Protein AF-A0A5N5VXP6-F1 (afdb_monomer_lite)

Sequence (177 aa):
MSIEWSTPDENGARTAWATREDGVRTQWTQDEHGWTSPTSADTSAPSPYEQQLTAAGYGDGQRQHYIEQSGQDPEYAACVWDEQIMLAAEAAGEIPARPVEPLTPAEQAENAARSQAMREYWQQYPEDQGGWDPLSNDNDDATKAQFDTFVSERTQQLLSTPEPSPAEYDDDFDMDL

pLDDT: mean 75.19, std 15.06, range [40.5, 95.12]

Foldseek 3Di:
DDKDKDDQDPQRKIWIWDADPVRDIWIWIQDPVGIDTPVVVPPPDDDPQLVQCVVLCNHPVNLVVQLVPVPDPSVVSNCCSVPPVVVVCCVVVSGPDDDDDPDDPVRVLLVVQLVVLLVVVCVVCVVCVPPPDLPDPPDDPVVNVVSVVSSVVRSVVSVPDPDPDPPPPPPPPPPDD

Radius of gyration: 27.29 Å; chains: 1; bounding box: 44×60×90 Å

Secondary structure (DSSP, 8-state):
-EEEEPPP-TTS-EEEEEE-TTS-EEEEEEETTEEE-GGGS--PPPPHHHHHHHHTT-SHHHHHHHHHHS-S-HHHHHHHIIIIIHHHHHHTTSSPPP--PPPPHHHHHHHHHHHHHHHHHHHH-GGGGGT--TT-TTS-HHHHHHHHHHHHHHHHHHHHS----------------

Organism: Streptomyces mobaraensis (NCBI:txid35621)

Structure (mmCIF, N/CA/C/O backbone):
data_AF-A0A5N5VXP6-F1
#
_entry.id   AF-A0A5N5VXP6-F1
#
loop_
_atom_site.group_PDB
_atom_site.id
_atom_site.type_symbol
_atom_site.label_atom_id
_atom_site.label_alt_id
_atom_site.label_comp_id
_atom_site.label_asym_id
_atom_site.label_entity_id
_atom_site.label_seq_id
_atom_site.pdbx_PDB_ins_code
_atom_site.Cartn_x
_atom_site.Cartn_y
_atom_site.Cartn_z
_atom_site.occupancy
_atom_site.B_iso_or_equiv
_atom_site.auth_seq_id
_atom_site.auth_comp_id
_atom_site.auth_asym_id
_atom_site.auth_atom_id
_atom_site.pdbx_PDB_model_num
ATOM 1 N N . MET A 1 1 ? -17.829 25.796 -2.371 1.00 60.41 1 MET A N 1
ATOM 2 C CA . MET A 1 1 ? -16.974 26.068 -1.187 1.00 60.41 1 MET A CA 1
ATOM 3 C C . MET A 1 1 ? -17.440 27.343 -0.488 1.00 60.41 1 MET A C 1
ATOM 5 O O . MET A 1 1 ? -17.605 28.354 -1.163 1.00 60.41 1 MET A O 1
ATOM 9 N N . SER A 1 2 ? -17.681 27.302 0.824 1.00 73.50 2 SER A N 1
ATOM 10 C CA . SER A 1 2 ? -18.029 28.483 1.635 1.00 73.50 2 SER A CA 1
ATOM 11 C C . SER A 1 2 ? -16.935 28.775 2.662 1.00 73.50 2 SER A C 1
ATOM 13 O O . SER A 1 2 ? -16.287 27.851 3.155 1.00 73.50 2 SER A O 1
ATOM 15 N N . ILE A 1 3 ? -16.713 30.058 2.962 1.00 76.38 3 ILE A N 1
ATOM 16 C CA . ILE A 1 3 ? -15.741 30.499 3.969 1.00 76.38 3 ILE A CA 1
ATOM 17 C C . ILE A 1 3 ? -16.445 31.428 4.956 1.00 76.38 3 ILE A C 1
ATOM 19 O O . ILE A 1 3 ? -17.017 32.441 4.552 1.00 76.38 3 ILE A O 1
ATOM 23 N N . GLU A 1 4 ? -16.388 31.089 6.240 1.00 81.50 4 GLU A N 1
ATOM 24 C CA . GLU A 1 4 ? -16.919 31.892 7.342 1.00 81.50 4 GLU A CA 1
ATOM 25 C C . GLU A 1 4 ? -15.769 32.436 8.188 1.00 81.50 4 GLU A C 1
ATOM 27 O O . GLU A 1 4 ? -14.835 31.710 8.522 1.00 81.50 4 GLU A O 1
ATOM 32 N N . TRP A 1 5 ? -15.841 33.711 8.560 1.00 80.50 5 TRP A N 1
ATOM 33 C CA . TRP A 1 5 ? -14.794 34.388 9.325 1.00 80.50 5 TRP A CA 1
ATOM 34 C C . TRP A 1 5 ? -15.298 34.722 10.725 1.00 80.50 5 TRP A C 1
ATOM 36 O O . TRP A 1 5 ? -16.399 35.257 10.871 1.00 80.50 5 TRP A O 1
ATOM 46 N N . SER A 1 6 ? -14.494 34.448 11.753 1.00 81.31 6 SER A N 1
ATOM 47 C CA . SER A 1 6 ? -14.745 34.973 13.093 1.00 81.31 6 SER A CA 1
ATOM 48 C C . SER A 1 6 ? -14.314 36.434 13.181 1.00 81.31 6 SER A C 1
ATOM 50 O O . SER A 1 6 ? -13.422 36.897 12.463 1.00 81.31 6 SER A O 1
ATOM 52 N N . THR A 1 7 ? -14.913 37.161 14.118 1.00 81.25 7 THR A N 1
ATOM 53 C CA . THR A 1 7 ? -14.354 38.427 14.587 1.00 81.25 7 THR A CA 1
ATOM 54 C C . THR A 1 7 ? -12.968 38.168 15.196 1.00 81.25 7 THR A C 1
ATOM 56 O O . THR A 1 7 ? -12.799 37.133 15.852 1.00 81.25 7 THR A O 1
ATOM 59 N N . PRO A 1 8 ? -11.979 39.053 14.979 1.00 76.06 8 PRO A N 1
ATOM 60 C CA . PRO A 1 8 ? -10.700 38.971 15.674 1.00 76.06 8 PRO A CA 1
ATOM 61 C C . PRO A 1 8 ? -10.891 39.109 17.187 1.00 76.06 8 PRO A C 1
ATOM 63 O O . PRO A 1 8 ? -11.749 39.881 17.626 1.00 76.06 8 PRO A O 1
ATOM 66 N N . ASP A 1 9 ? -10.110 38.368 17.966 1.00 78.19 9 ASP A N 1
ATOM 67 C CA . ASP A 1 9 ? -10.066 38.508 19.418 1.00 78.19 9 ASP A CA 1
ATOM 68 C C . ASP A 1 9 ? -9.223 39.722 19.855 1.00 78.19 9 ASP A C 1
ATOM 70 O O . ASP A 1 9 ? -8.713 40.496 19.041 1.00 78.19 9 ASP A O 1
ATOM 74 N N . GLU A 1 10 ? -9.098 39.909 21.168 1.00 74.00 10 GLU A N 1
ATOM 75 C CA . GLU A 1 10 ? -8.336 41.004 21.781 1.00 74.00 10 GLU A CA 1
ATOM 76 C C . GLU A 1 10 ? -6.829 40.983 21.469 1.00 74.00 10 GLU A C 1
ATOM 78 O O . GLU A 1 10 ? -6.172 42.018 21.583 1.00 74.00 10 GLU A O 1
ATOM 83 N N . ASN A 1 11 ? -6.302 39.848 21.003 1.00 68.12 11 ASN A N 1
ATOM 84 C CA . ASN A 1 11 ? -4.917 39.678 20.567 1.00 68.12 11 ASN A CA 1
ATOM 85 C C . ASN A 1 11 ? -4.775 39.767 19.035 1.00 68.12 11 ASN A C 1
ATOM 87 O O . ASN A 1 11 ? -3.687 39.580 18.496 1.00 68.12 11 ASN A O 1
ATOM 91 N N . GLY A 1 12 ? -5.864 40.057 18.314 1.00 69.06 12 GLY A N 1
ATOM 92 C CA . GLY A 1 12 ? -5.887 40.110 16.853 1.00 69.06 12 GLY A CA 1
ATOM 93 C C . GLY A 1 12 ? -5.906 38.737 16.176 1.00 69.06 12 GLY A C 1
ATOM 94 O O . GLY A 1 12 ? -5.840 38.679 14.944 1.00 69.06 12 GLY A O 1
ATOM 95 N N . ALA A 1 13 ? -6.036 37.647 16.938 1.00 74.31 13 ALA A N 1
ATOM 96 C CA . ALA A 1 13 ? -6.176 36.310 16.385 1.00 74.31 13 ALA A CA 1
ATOM 97 C C . ALA A 1 13 ? -7.582 36.139 15.805 1.00 74.31 13 ALA A C 1
ATOM 99 O O . ALA A 1 13 ? -8.577 36.598 16.367 1.00 74.31 13 ALA A O 1
ATOM 100 N N . ARG A 1 14 ? -7.690 35.480 14.652 1.00 79.31 14 ARG A N 1
ATOM 101 C CA . ARG A 1 14 ? -8.984 35.221 14.002 1.00 79.31 14 ARG A CA 1
ATOM 102 C C . ARG A 1 14 ? -9.069 33.793 13.510 1.00 79.31 14 ARG A C 1
ATOM 104 O O . ARG A 1 14 ? -8.075 33.205 13.103 1.00 79.31 14 ARG A O 1
ATOM 111 N N . THR A 1 15 ? -10.279 33.260 13.516 1.00 79.62 15 THR A N 1
ATOM 112 C CA . THR A 1 15 ? -10.590 31.934 12.997 1.00 79.62 15 THR A CA 1
ATOM 113 C C . THR A 1 15 ? -11.287 32.060 11.644 1.00 79.62 15 THR A C 1
ATOM 115 O O . THR A 1 15 ? -12.160 32.910 11.468 1.00 79.62 15 THR A O 1
ATOM 118 N N . ALA A 1 16 ? -10.943 31.200 10.693 1.00 81.94 16 ALA A N 1
ATOM 119 C CA . ALA A 1 16 ? -11.681 30.996 9.457 1.00 81.94 16 ALA A CA 1
ATOM 120 C C . ALA A 1 16 ? -12.168 29.546 9.379 1.00 81.94 16 ALA A C 1
ATOM 122 O O . ALA A 1 16 ? -11.436 28.616 9.708 1.00 81.94 16 ALA A O 1
ATOM 123 N N . TRP A 1 17 ? -13.397 29.350 8.921 1.00 79.75 17 TRP A N 1
ATOM 124 C CA . TRP A 1 17 ? -13.971 28.037 8.657 1.00 79.75 17 TRP A CA 1
ATOM 125 C C . TRP A 1 17 ? -14.181 27.883 7.160 1.00 79.75 17 TRP A C 1
ATOM 127 O O . TRP A 1 17 ? -14.905 28.676 6.564 1.00 79.75 17 TRP A O 1
ATOM 137 N N . ALA A 1 18 ? -13.576 26.867 6.551 1.00 77.81 18 ALA A N 1
ATOM 138 C CA . ALA A 1 18 ? -13.798 26.526 5.150 1.00 77.81 18 ALA A CA 1
ATOM 139 C C . ALA A 1 18 ? -14.632 25.247 5.066 1.00 77.81 18 ALA A C 1
ATOM 141 O O . ALA A 1 18 ? -14.240 24.234 5.638 1.00 77.81 18 ALA A O 1
ATOM 142 N N . THR A 1 19 ? -15.763 25.284 4.358 1.00 74.81 19 THR A N 1
ATOM 143 C CA . THR A 1 19 ? -16.573 24.084 4.092 1.00 74.81 19 THR A CA 1
ATOM 144 C C . THR A 1 19 ? -16.422 23.672 2.631 1.00 74.81 19 THR A C 1
ATOM 146 O O . THR A 1 19 ? -16.733 24.445 1.710 1.00 74.81 19 THR A O 1
ATOM 149 N N . ARG A 1 20 ? -15.899 22.463 2.425 1.00 73.69 20 ARG A N 1
ATOM 150 C CA . ARG A 1 20 ? -15.738 21.813 1.120 1.00 73.69 20 ARG A CA 1
ATOM 151 C C . ARG A 1 20 ? -17.077 21.238 0.634 1.00 73.69 20 ARG A C 1
ATOM 153 O O . ARG A 1 20 ? -18.047 21.158 1.381 1.00 73.69 20 ARG A O 1
ATOM 160 N N . GLU A 1 21 ? -17.155 20.898 -0.652 1.00 62.03 21 GLU A N 1
ATOM 161 C CA . GLU A 1 21 ? -18.386 20.383 -1.287 1.00 62.03 21 GLU A CA 1
ATOM 162 C C . GLU A 1 21 ? -18.777 18.978 -0.807 1.00 62.03 21 GLU A C 1
ATOM 164 O O . GLU A 1 21 ? -19.947 18.616 -0.860 1.00 62.03 21 GLU A O 1
ATOM 169 N N . ASP A 1 22 ? -17.811 18.235 -0.267 1.00 60.84 22 ASP A N 1
ATOM 170 C CA . ASP A 1 22 ? -17.980 16.957 0.433 1.00 60.84 22 ASP A CA 1
ATOM 171 C C . ASP A 1 22 ? -18.503 17.120 1.880 1.00 60.84 22 ASP A C 1
ATOM 173 O O . ASP A 1 22 ? -18.707 16.131 2.581 1.00 60.84 22 ASP A O 1
ATOM 177 N N . GLY A 1 23 ? -18.744 18.358 2.335 1.00 61.91 23 GLY A N 1
ATOM 178 C CA . GLY A 1 23 ? -19.234 18.676 3.678 1.00 61.91 23 GLY A CA 1
ATOM 179 C C . GLY A 1 23 ? -18.144 18.785 4.748 1.00 61.91 23 GLY A C 1
ATOM 180 O O . GLY A 1 23 ? -18.461 19.093 5.899 1.00 61.91 23 GLY A O 1
ATOM 181 N N . VAL A 1 24 ? -16.869 18.588 4.395 1.00 66.56 24 VAL A N 1
ATOM 182 C CA . VAL A 1 24 ? -15.755 18.708 5.344 1.00 66.56 24 VAL A CA 1
ATOM 183 C C . VAL A 1 24 ? -15.569 20.171 5.741 1.00 66.56 24 VAL A C 1
ATOM 185 O O . VAL A 1 24 ? -15.387 21.042 4.885 1.00 66.56 24 VAL A O 1
ATOM 188 N N . ARG A 1 25 ? -15.600 20.441 7.051 1.00 71.00 25 ARG A N 1
ATOM 189 C CA . ARG A 1 25 ? -15.426 21.778 7.631 1.00 71.00 25 ARG A CA 1
ATOM 190 C C . ARG A 1 25 ? -14.064 21.883 8.314 1.00 71.00 25 ARG A C 1
ATOM 192 O O . ARG A 1 25 ? -13.842 21.267 9.348 1.00 71.00 25 ARG A O 1
ATOM 199 N N . THR A 1 26 ? -13.169 22.691 7.757 1.00 72.12 26 THR A N 1
ATOM 200 C CA . THR A 1 26 ? -11.808 22.895 8.272 1.00 72.12 26 THR A CA 1
ATOM 201 C C . THR A 1 26 ? -11.713 24.216 9.023 1.00 72.12 26 THR A C 1
ATOM 203 O O . THR A 1 26 ? -12.076 25.261 8.476 1.00 72.12 26 THR A O 1
ATOM 206 N N . GLN A 1 27 ? -11.198 24.178 10.253 1.00 80.06 27 GLN A N 1
ATOM 207 C CA . GLN A 1 27 ? -10.870 25.370 11.031 1.00 80.06 27 GLN A CA 1
ATOM 208 C C . GLN A 1 27 ? -9.436 25.814 10.748 1.00 80.06 27 GLN A C 1
ATOM 210 O O . GLN A 1 27 ? -8.517 25.001 10.804 1.00 80.06 27 GLN A O 1
ATOM 215 N N . TRP A 1 28 ? -9.247 27.109 10.528 1.00 75.88 28 TRP A N 1
ATOM 216 C CA . TRP A 1 28 ? -7.956 27.779 10.428 1.00 75.88 28 TRP A CA 1
ATOM 217 C C . TRP A 1 28 ? -7.897 28.880 11.477 1.00 75.88 28 TRP A C 1
ATOM 219 O O . TRP A 1 28 ? -8.831 29.668 11.580 1.00 75.88 28 TRP A O 1
ATOM 229 N N . THR A 1 29 ? -6.809 28.973 12.223 1.00 76.50 29 THR A N 1
ATOM 230 C CA . THR A 1 29 ? -6.553 30.040 13.190 1.00 76.50 29 THR A CA 1
ATOM 231 C C . THR A 1 29 ? -5.386 30.875 12.687 1.00 76.50 29 THR A C 1
ATOM 233 O O . THR A 1 29 ? -4.406 30.331 12.196 1.00 76.50 29 THR A O 1
ATOM 236 N N . GLN A 1 30 ? -5.482 32.197 12.760 1.00 76.69 30 GLN A N 1
ATOM 237 C CA . GLN A 1 30 ? -4.354 33.082 12.495 1.00 76.69 30 GLN A CA 1
ATOM 238 C C . GLN A 1 30 ? -3.765 33.566 13.812 1.00 76.69 30 GLN A C 1
ATOM 240 O O . GLN A 1 30 ? -4.489 34.170 14.602 1.00 76.69 30 GLN A O 1
ATOM 245 N N . ASP A 1 31 ? -2.469 33.351 14.004 1.00 72.06 31 ASP A N 1
ATOM 246 C CA . ASP A 1 31 ? -1.676 33.936 15.082 1.00 72.06 31 ASP A CA 1
ATOM 247 C C . ASP A 1 31 ? -0.564 34.845 14.516 1.00 72.06 31 ASP A C 1
ATOM 249 O O . ASP A 1 31 ? -0.503 35.127 13.313 1.00 72.06 31 ASP A O 1
ATOM 253 N N . GLU A 1 32 ? 0.310 35.339 15.396 1.00 63.41 32 GLU A N 1
ATOM 254 C CA . GLU A 1 32 ? 1.431 36.233 15.069 1.00 63.41 32 GLU A CA 1
ATOM 255 C C . GLU A 1 32 ? 2.447 35.620 14.082 1.00 63.41 32 GLU A C 1
ATOM 257 O O . GLU A 1 32 ? 3.207 36.351 13.444 1.00 63.41 32 GLU A O 1
ATOM 262 N N . HIS A 1 33 ? 2.444 34.294 13.922 1.00 61.38 33 HIS A N 1
ATOM 263 C CA . HIS A 1 33 ? 3.339 33.529 13.053 1.00 61.38 33 HIS A CA 1
ATOM 264 C C . HIS A 1 33 ? 2.662 33.068 11.750 1.00 61.38 33 HIS A C 1
ATOM 266 O O . HIS A 1 33 ? 3.326 32.484 10.892 1.00 61.38 33 HIS A O 1
ATOM 272 N N . GLY A 1 34 ? 1.372 33.367 11.553 1.00 68.88 34 GLY A N 1
ATOM 273 C CA . GLY A 1 34 ? 0.639 33.080 10.319 1.00 68.88 34 GLY A CA 1
ATOM 274 C C . GLY A 1 34 ? -0.633 32.266 10.541 1.00 68.88 34 GLY A C 1
ATOM 275 O O . GLY A 1 34 ? -1.220 32.271 11.617 1.00 68.88 34 GLY A O 1
ATOM 276 N N . TRP A 1 35 ? -1.110 31.609 9.481 1.00 70.00 35 TRP A N 1
ATOM 277 C CA . TRP A 1 35 ? -2.285 30.738 9.545 1.00 70.00 35 TRP A CA 1
ATOM 278 C C . TRP A 1 35 ? -1.879 29.316 9.936 1.00 70.00 35 TRP A C 1
ATOM 280 O O . TRP A 1 35 ? -1.102 28.678 9.229 1.00 70.00 35 TRP A O 1
ATOM 290 N N . THR A 1 36 ? -2.453 28.801 11.019 1.00 62.47 36 THR A N 1
ATOM 291 C CA . THR A 1 36 ? -2.294 27.432 11.508 1.00 62.47 36 THR A CA 1
ATOM 292 C C . THR A 1 36 ? -3.660 26.741 11.543 1.00 62.47 36 THR A C 1
ATOM 294 O O . THR A 1 36 ? -4.638 27.267 12.066 1.00 62.47 36 THR A O 1
ATOM 297 N N . SER A 1 37 ? -3.779 25.562 10.933 1.00 55.38 37 SER A N 1
ATOM 298 C CA . SER A 1 37 ? -4.995 24.745 11.042 1.00 55.38 37 SER A CA 1
ATOM 299 C C . SER A 1 37 ? -4.859 23.813 12.250 1.00 55.38 37 SER A C 1
ATOM 301 O O . SER A 1 37 ? -3.993 22.940 12.220 1.00 55.38 37 SER A O 1
ATOM 303 N N . PRO A 1 38 ? -5.693 23.927 13.302 1.00 52.53 38 PRO A N 1
ATOM 304 C CA . PRO A 1 38 ? -5.764 22.899 14.344 1.00 52.53 38 PRO A CA 1
ATOM 305 C C . PRO A 1 38 ? -6.377 21.580 13.835 1.00 52.53 38 PRO A C 1
ATOM 307 O O . PRO A 1 38 ? -6.277 20.557 14.506 1.00 52.53 38 PRO A O 1
ATOM 310 N N . THR A 1 39 ? -6.972 21.573 12.634 1.00 49.34 39 THR A N 1
ATOM 311 C CA . THR A 1 39 ? -7.647 20.406 12.033 1.00 49.34 39 THR A CA 1
ATOM 312 C C . THR A 1 39 ? -6.684 19.479 11.274 1.00 49.34 39 THR A C 1
ATOM 314 O O . THR A 1 39 ? -7.105 18.726 10.404 1.00 49.34 39 THR A O 1
ATOM 317 N N . SER A 1 40 ? -5.385 19.511 11.587 1.00 43.03 40 SER A N 1
ATOM 318 C CA . SER A 1 40 ? -4.466 18.421 11.216 1.00 43.03 40 SER A CA 1
ATOM 319 C C . SER A 1 40 ? -4.657 17.176 12.095 1.00 43.03 40 SER A C 1
ATOM 321 O O . SER A 1 40 ? -3.989 16.170 11.880 1.00 43.03 40 SER A O 1
ATOM 323 N N . ALA A 1 41 ? -5.566 17.216 13.079 1.00 43.19 41 ALA A N 1
ATOM 324 C CA . ALA A 1 41 ? -6.185 16.000 13.587 1.00 43.19 41 ALA A CA 1
ATOM 325 C C . ALA A 1 41 ? -7.079 15.451 12.472 1.00 43.19 41 ALA A C 1
ATOM 327 O O . ALA A 1 41 ? -8.175 15.969 12.249 1.00 43.19 41 ALA A O 1
ATOM 328 N N . ASP A 1 42 ? -6.540 14.471 11.754 1.00 41.22 42 ASP A N 1
ATOM 329 C CA . ASP A 1 42 ? -7.152 13.700 10.678 1.00 41.22 42 ASP A CA 1
ATOM 330 C C . ASP A 1 42 ? -8.596 13.312 11.044 1.00 41.22 42 ASP A C 1
ATOM 332 O O . ASP A 1 42 ? -8.872 12.335 11.733 1.00 41.22 42 ASP A O 1
ATOM 336 N N . THR A 1 43 ? -9.532 14.188 10.690 1.00 40.91 43 THR A N 1
ATOM 337 C CA . THR A 1 43 ? -10.981 14.047 10.908 1.00 40.91 43 THR A CA 1
ATOM 338 C C . THR A 1 43 ? -11.666 13.865 9.562 1.00 40.91 43 THR A C 1
ATOM 340 O O . THR A 1 43 ? -12.812 14.262 9.345 1.00 40.91 43 THR A O 1
ATOM 343 N N . SER A 1 44 ? -10.935 13.260 8.630 1.00 56.00 44 SER A N 1
ATOM 344 C CA . SER A 1 44 ? -11.481 12.670 7.425 1.00 56.00 44 SER A CA 1
ATOM 345 C C . SER A 1 44 ? -12.467 11.587 7.866 1.00 56.00 44 SER A C 1
ATOM 347 O O . SER A 1 44 ? -12.126 10.711 8.660 1.00 56.00 44 SER A O 1
ATOM 349 N N . ALA A 1 45 ? -13.722 11.666 7.417 1.00 58.69 45 ALA A N 1
ATOM 350 C CA . ALA A 1 45 ? -14.637 10.548 7.609 1.00 58.69 45 ALA A CA 1
ATOM 351 C C . ALA A 1 45 ? -14.007 9.301 6.960 1.00 58.69 45 ALA A C 1
ATOM 353 O O . ALA A 1 45 ? -13.485 9.433 5.848 1.00 58.69 45 ALA A O 1
ATOM 354 N N . PRO A 1 46 ? -14.048 8.123 7.614 1.00 67.25 46 PRO A N 1
ATOM 355 C CA . PRO A 1 46 ? -13.440 6.921 7.062 1.00 67.25 46 PRO A CA 1
ATOM 356 C C . PRO A 1 46 ? -14.028 6.659 5.680 1.00 67.25 46 PRO A C 1
ATOM 358 O O . PRO A 1 46 ? -15.248 6.745 5.484 1.00 67.25 46 PRO A O 1
ATOM 361 N N . SER A 1 47 ? -13.163 6.361 4.719 1.00 80.94 47 SER A N 1
ATOM 362 C CA . SER A 1 47 ? -13.553 5.981 3.369 1.00 80.94 47 SER A CA 1
ATOM 363 C C . SER A 1 47 ? -14.539 4.803 3.407 1.00 80.94 47 SER A C 1
ATOM 365 O O . SER A 1 47 ? -14.541 4.011 4.355 1.00 80.94 47 SER A O 1
ATOM 367 N N . PRO A 1 48 ? -15.388 4.622 2.378 1.00 83.25 48 PRO A N 1
ATOM 368 C CA . PRO A 1 48 ? -16.292 3.473 2.314 1.00 83.25 48 PRO A CA 1
ATOM 369 C C . PRO A 1 48 ? -15.574 2.126 2.480 1.00 83.25 48 PRO A C 1
ATOM 371 O O . PRO A 1 48 ? -16.140 1.195 3.046 1.00 83.25 48 PRO A O 1
ATOM 374 N N . TYR A 1 49 ? -14.322 2.037 2.024 1.00 82.44 49 TYR A N 1
ATOM 375 C CA . TYR A 1 49 ? -13.474 0.864 2.205 1.00 82.44 49 TYR A CA 1
ATOM 376 C C . TYR A 1 49 ? -13.081 0.657 3.678 1.00 82.44 49 TYR A C 1
ATOM 378 O O . TYR A 1 49 ? -13.295 -0.423 4.219 1.00 82.44 49 TYR A O 1
ATOM 386 N N . GLU A 1 50 ? -12.610 1.694 4.374 1.00 84.56 50 GLU A N 1
ATOM 387 C CA . GLU A 1 50 ? -12.272 1.621 5.809 1.00 84.56 50 GLU A CA 1
ATOM 388 C C . GLU A 1 50 ? -13.494 1.314 6.685 1.00 84.56 50 GLU A C 1
ATOM 390 O O . GLU A 1 50 ? -13.393 0.593 7.681 1.00 84.56 50 GLU A O 1
ATOM 395 N N . GLN A 1 51 ? -14.676 1.801 6.294 1.00 86.94 51 GLN A N 1
ATOM 396 C CA . GLN A 1 51 ? -15.935 1.437 6.947 1.00 86.94 51 GLN A CA 1
ATOM 397 C C . GLN A 1 51 ? -16.238 -0.058 6.786 1.00 86.94 51 GLN A C 1
ATOM 399 O O . GLN A 1 51 ? -16.649 -0.703 7.752 1.00 86.94 51 GLN A O 1
ATOM 404 N N . GLN A 1 52 ? -16.014 -0.622 5.595 1.00 87.94 52 GLN A N 1
ATOM 405 C CA . GLN A 1 52 ? -16.199 -2.054 5.342 1.00 87.94 52 GLN A CA 1
ATOM 406 C C . GLN A 1 52 ? -15.185 -2.904 6.113 1.00 87.94 52 GLN A C 1
ATOM 408 O O . GLN A 1 52 ? -15.585 -3.888 6.733 1.00 87.94 52 GLN A O 1
ATOM 413 N N . LEU A 1 53 ? -13.911 -2.499 6.153 1.00 91.06 53 LEU A N 1
ATOM 414 C CA . LEU A 1 53 ? -12.894 -3.162 6.975 1.00 91.06 53 LEU A CA 1
ATOM 415 C C . LEU A 1 53 ? -13.285 -3.159 8.451 1.00 91.06 53 LEU A C 1
ATOM 417 O O . LEU A 1 53 ? -13.269 -4.197 9.106 1.00 91.06 53 LEU A O 1
ATOM 421 N N . THR A 1 54 ? -13.703 -2.005 8.970 1.00 90.56 54 THR A N 1
ATOM 422 C CA . THR A 1 54 ? -14.142 -1.873 10.364 1.00 90.56 54 THR A CA 1
ATOM 423 C C . THR A 1 54 ? -15.351 -2.763 10.654 1.00 90.56 54 THR A C 1
ATOM 425 O O . THR A 1 54 ? -15.367 -3.459 11.667 1.00 90.56 54 THR A O 1
ATOM 428 N N . ALA A 1 55 ? -16.338 -2.807 9.753 1.00 89.31 55 ALA A N 1
ATOM 429 C CA . ALA A 1 55 ? -17.513 -3.669 9.889 1.00 89.31 55 ALA A CA 1
ATOM 430 C C . ALA A 1 55 ? -17.168 -5.169 9.859 1.00 89.31 55 ALA A C 1
ATOM 432 O O . ALA A 1 55 ? -17.822 -5.955 10.544 1.00 89.31 55 ALA A O 1
ATOM 433 N N . ALA A 1 56 ? -16.135 -5.557 9.108 1.00 91.19 56 ALA A N 1
ATOM 434 C CA . ALA A 1 56 ? -15.615 -6.921 9.060 1.00 91.19 56 ALA A CA 1
ATOM 435 C C . ALA A 1 56 ? -14.699 -7.274 10.250 1.00 91.19 56 ALA A C 1
ATOM 437 O O . ALA A 1 56 ? -14.301 -8.426 10.389 1.00 91.19 56 ALA A O 1
ATOM 438 N N . GLY A 1 57 ? -14.370 -6.313 11.124 1.00 92.56 57 GLY A N 1
ATOM 439 C CA . GLY A 1 57 ? -13.452 -6.527 12.248 1.00 92.56 57 GLY A CA 1
ATOM 440 C C . GLY A 1 57 ? -11.970 -6.422 11.876 1.00 92.56 57 GLY A C 1
ATOM 441 O O . GLY A 1 57 ? -11.129 -6.951 12.590 1.00 92.56 57 GLY A O 1
ATOM 442 N N . TYR A 1 58 ? -11.642 -5.726 10.789 1.00 92.88 58 TYR A N 1
ATOM 443 C CA . TYR A 1 58 ? -10.275 -5.506 10.298 1.00 92.88 58 TYR A CA 1
ATOM 444 C C . TYR A 1 58 ? -9.879 -4.019 10.263 1.00 92.88 58 TYR A C 1
ATOM 446 O O . TYR A 1 58 ? -8.902 -3.647 9.620 1.00 92.88 58 TYR A O 1
ATOM 454 N N . GLY A 1 59 ? -10.643 -3.150 10.931 1.00 89.81 59 GLY A N 1
ATOM 455 C CA . GLY A 1 59 ? -10.331 -1.720 11.028 1.00 89.81 59 GLY A CA 1
ATOM 456 C C . GLY A 1 59 ? -9.184 -1.411 11.998 1.00 89.81 59 GLY A C 1
ATOM 457 O O . GLY A 1 59 ? -8.6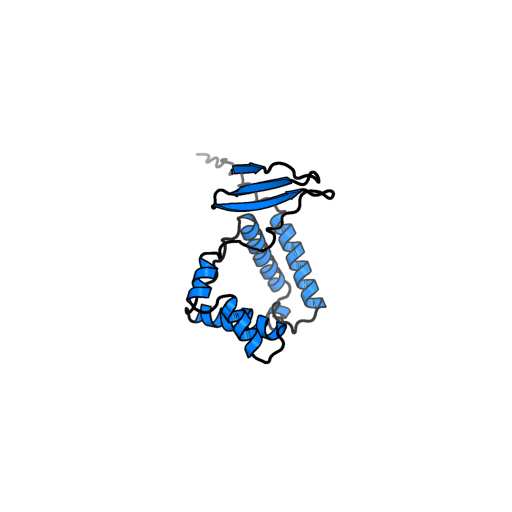97 -2.286 12.719 1.00 89.81 59 GLY A O 1
ATOM 458 N N . ASP A 1 60 ? -8.809 -0.134 12.083 1.00 87.81 60 ASP A N 1
ATOM 459 C CA . ASP A 1 60 ? -7.680 0.340 12.902 1.00 87.81 60 ASP A CA 1
ATOM 460 C C . ASP A 1 60 ? -7.769 -0.061 14.378 1.00 87.81 60 ASP A C 1
ATOM 462 O O . ASP A 1 60 ? -6.755 -0.353 15.011 1.00 87.81 60 ASP A O 1
ATOM 466 N N . G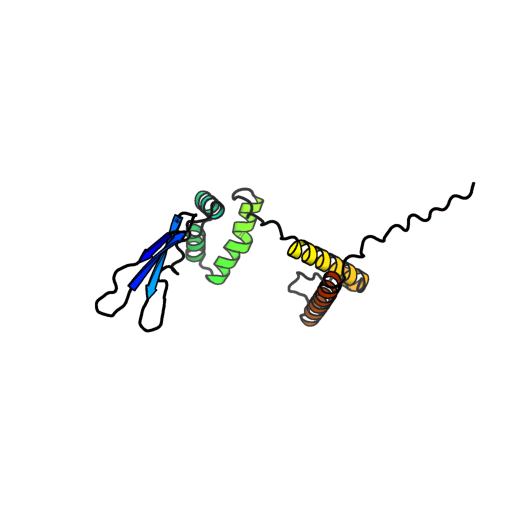LY A 1 61 ? -8.986 -0.127 14.928 1.00 90.12 61 GLY A N 1
ATOM 467 C CA . GLY A 1 61 ? -9.211 -0.581 16.301 1.00 90.12 61 GLY A CA 1
ATOM 468 C C . GLY A 1 61 ? -8.788 -2.036 16.521 1.00 90.12 61 GLY A C 1
ATOM 469 O O . GLY A 1 61 ? -8.186 -2.355 17.546 1.00 90.12 61 GLY A O 1
ATOM 470 N N . GLN A 1 62 ? -9.039 -2.914 15.548 1.00 92.81 62 GLN A N 1
ATOM 471 C CA . GLN A 1 62 ? -8.629 -4.314 15.631 1.00 92.81 62 GLN A CA 1
ATOM 472 C C . GLN A 1 62 ? -7.136 -4.489 15.379 1.00 92.81 62 GLN A C 1
ATOM 474 O O . GLN A 1 62 ? -6.504 -5.290 16.067 1.00 92.81 62 GLN A O 1
ATOM 479 N N . ARG A 1 63 ? -6.558 -3.680 14.487 1.00 94.06 63 ARG A N 1
ATOM 480 C CA . ARG A 1 63 ? -5.107 -3.611 14.285 1.00 94.06 63 ARG A CA 1
ATOM 481 C C . ARG A 1 63 ? -4.375 -3.220 15.570 1.00 94.06 63 ARG A C 1
ATOM 483 O O . ARG A 1 63 ? -3.452 -3.914 15.985 1.00 94.06 63 ARG A O 1
ATOM 490 N N . GLN A 1 64 ? -4.811 -2.144 16.227 1.00 94.31 64 GLN A N 1
ATOM 491 C CA . GLN A 1 64 ? -4.283 -1.702 17.526 1.00 94.31 64 GLN A CA 1
ATOM 492 C C . GLN A 1 64 ? -4.402 -2.808 18.578 1.00 94.31 64 GLN A C 1
ATOM 494 O O . GLN A 1 64 ? -3.417 -3.153 19.226 1.00 94.31 64 GLN A O 1
ATOM 499 N N . HIS A 1 65 ? -5.580 -3.428 18.686 1.00 94.06 65 HIS A N 1
ATOM 500 C CA . HIS A 1 65 ? -5.792 -4.516 19.633 1.00 94.06 65 HIS A CA 1
ATOM 501 C C . HIS A 1 65 ? -4.853 -5.703 19.381 1.00 94.06 65 HIS A C 1
ATOM 503 O O . HIS A 1 65 ? -4.287 -6.249 20.325 1.00 94.06 65 HIS A O 1
ATOM 509 N N . TYR A 1 66 ? -4.646 -6.090 18.120 1.00 93.62 66 TYR A N 1
ATOM 510 C CA . TYR A 1 66 ? -3.697 -7.141 17.765 1.00 93.62 66 TYR A CA 1
ATOM 511 C C . TYR A 1 66 ? -2.267 -6.778 18.172 1.00 93.62 66 TYR A C 1
ATOM 513 O O . TYR A 1 66 ? -1.601 -7.584 18.821 1.00 93.62 66 TYR A O 1
ATOM 521 N N . ILE A 1 67 ? -1.813 -5.563 17.850 1.00 94.12 67 ILE A N 1
ATOM 522 C CA . ILE A 1 67 ? -0.471 -5.080 18.204 1.00 94.12 67 ILE A CA 1
ATOM 523 C C . ILE A 1 67 ? -0.256 -5.167 19.720 1.00 94.12 67 ILE A C 1
ATOM 525 O O . ILE A 1 67 ? 0.723 -5.767 20.162 1.00 94.12 67 ILE A O 1
ATOM 529 N N . GLU A 1 68 ? -1.206 -4.665 20.512 1.00 95.12 68 GLU A N 1
ATOM 530 C CA . GLU A 1 68 ? -1.145 -4.680 21.979 1.00 95.12 68 GLU A CA 1
ATOM 531 C C . GLU A 1 68 ? -1.173 -6.096 22.581 1.00 95.12 68 GLU A C 1
ATOM 533 O O . GLU A 1 68 ? -0.505 -6.355 23.582 1.00 95.12 68 GLU A O 1
ATOM 538 N N . GLN A 1 69 ? -1.947 -7.017 21.998 1.00 94.50 69 GLN A N 1
ATOM 539 C CA . GLN A 1 69 ? -2.146 -8.370 22.539 1.00 94.50 69 GLN A CA 1
ATOM 540 C C . GLN A 1 69 ? -1.137 -9.403 22.022 1.00 94.50 69 GLN A C 1
ATOM 542 O O . GLN A 1 69 ? -0.983 -10.460 22.634 1.00 94.50 69 GLN A O 1
ATOM 547 N N . SER A 1 70 ? -0.450 -9.129 20.911 1.00 89.69 70 SER A N 1
ATOM 548 C CA . SER A 1 70 ? 0.457 -10.082 20.255 1.00 89.69 70 SER A CA 1
ATOM 549 C C . SER A 1 70 ? 1.641 -10.507 21.133 1.00 89.69 70 S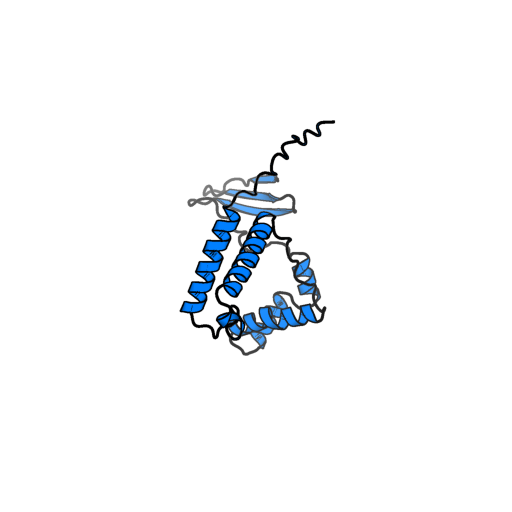ER A C 1
ATOM 551 O O . SER A 1 70 ? 2.201 -11.587 20.935 1.00 89.69 70 SER A O 1
ATOM 553 N N . GLY A 1 71 ? 2.049 -9.659 22.085 1.00 89.56 71 GLY A N 1
ATOM 554 C CA . GLY A 1 71 ? 3.275 -9.839 22.869 1.00 89.56 71 GLY A CA 1
ATOM 555 C C . GLY A 1 71 ? 4.559 -9.751 22.032 1.00 89.56 71 GLY A C 1
ATOM 556 O O . GLY A 1 71 ? 5.631 -10.098 22.529 1.00 89.56 71 GLY A O 1
ATOM 557 N N . GLN A 1 72 ? 4.447 -9.327 20.771 1.00 90.31 72 GLN A N 1
ATOM 558 C CA . GLN A 1 72 ? 5.556 -9.098 19.852 1.00 90.31 72 GLN A CA 1
ATOM 559 C C . GLN A 1 72 ? 6.023 -7.642 19.929 1.00 90.31 72 GLN A C 1
ATOM 561 O O . GLN A 1 72 ? 5.412 -6.801 20.590 1.00 90.31 72 GLN A O 1
ATOM 566 N N . ASP A 1 73 ? 7.126 -7.352 19.243 1.00 94.25 73 ASP A N 1
ATOM 567 C CA . ASP A 1 73 ? 7.508 -5.972 18.981 1.00 94.25 73 ASP A CA 1
ATOM 568 C C . ASP A 1 73 ? 6.388 -5.252 18.194 1.00 94.25 73 ASP A C 1
ATOM 570 O O . ASP A 1 73 ? 5.867 -5.839 17.239 1.00 94.25 73 ASP A O 1
ATOM 574 N N . PRO A 1 74 ? 5.988 -4.022 18.570 1.00 89.75 74 PRO A N 1
ATOM 575 C CA . PRO A 1 74 ? 4.871 -3.334 17.930 1.00 89.75 74 PRO A CA 1
ATOM 576 C C . PRO A 1 74 ? 5.050 -3.075 16.433 1.00 89.75 74 PRO A C 1
ATOM 578 O O . PRO A 1 74 ? 4.066 -3.139 15.697 1.00 89.75 74 PRO A O 1
ATOM 581 N N . GLU A 1 75 ? 6.275 -2.797 15.975 1.00 88.56 75 GLU A N 1
ATOM 582 C CA . GLU A 1 75 ? 6.550 -2.583 14.551 1.00 88.56 75 GLU A CA 1
ATOM 583 C C . GLU A 1 75 ? 6.431 -3.906 13.798 1.00 88.56 75 GLU A C 1
ATOM 585 O O . GLU A 1 75 ? 5.780 -3.978 12.758 1.00 88.56 75 GLU A O 1
ATOM 590 N N . TYR A 1 76 ? 6.961 -4.989 14.371 1.00 90.62 76 TYR A N 1
ATOM 591 C CA . TYR A 1 76 ? 6.801 -6.320 13.790 1.00 90.62 76 TYR A CA 1
ATOM 592 C C . TYR A 1 76 ? 5.331 -6.772 13.754 1.00 90.62 76 TYR A C 1
ATOM 594 O O . TYR A 1 76 ? 4.866 -7.283 12.737 1.00 90.62 76 TYR A O 1
ATOM 602 N N . ALA A 1 77 ? 4.573 -6.558 14.832 1.00 89.88 77 ALA A N 1
ATOM 603 C CA . ALA A 1 77 ? 3.156 -6.909 14.896 1.00 89.88 77 ALA A CA 1
ATOM 604 C C . ALA A 1 77 ? 2.321 -6.107 13.884 1.00 89.88 77 ALA A C 1
ATOM 606 O O . ALA A 1 77 ? 1.424 -6.661 13.249 1.00 89.88 77 ALA A O 1
ATOM 607 N N . ALA A 1 78 ? 2.645 -4.824 13.703 1.00 88.69 78 ALA A N 1
ATOM 608 C CA . ALA A 1 78 ? 2.075 -3.990 12.653 1.00 88.69 78 ALA A CA 1
ATOM 609 C C . ALA A 1 78 ? 2.338 -4.581 11.259 1.00 88.69 78 ALA A C 1
ATOM 611 O O . ALA A 1 78 ? 1.388 -4.775 10.502 1.00 88.69 78 ALA A O 1
ATOM 612 N N . CYS A 1 79 ? 3.586 -4.954 10.955 1.00 91.06 79 CYS A N 1
ATOM 613 C CA . CYS A 1 79 ? 3.936 -5.587 9.681 1.00 91.06 79 CYS A CA 1
ATOM 614 C C . CYS A 1 79 ? 3.180 -6.907 9.462 1.00 91.06 79 CYS A C 1
ATOM 616 O O . CYS A 1 79 ? 2.612 -7.123 8.397 1.00 91.06 79 CYS A O 1
ATOM 618 N N . VAL A 1 80 ? 3.105 -7.783 10.473 1.00 92.38 80 VAL A N 1
ATOM 619 C CA . VAL A 1 80 ? 2.357 -9.052 10.366 1.00 92.38 80 VAL A CA 1
ATOM 620 C C . VAL A 1 80 ? 0.873 -8.802 10.092 1.00 92.38 80 VAL A C 1
ATOM 622 O O . VAL A 1 80 ? 0.266 -9.507 9.282 1.00 92.38 80 VAL A O 1
ATOM 625 N N . TRP A 1 81 ? 0.279 -7.802 10.743 1.00 92.56 81 TRP A N 1
ATOM 626 C CA . TRP A 1 81 ? -1.108 -7.436 10.487 1.00 92.56 81 TRP A CA 1
ATOM 627 C C . TRP A 1 81 ? -1.314 -6.974 9.041 1.00 92.56 81 TRP A C 1
ATOM 629 O O . TRP A 1 81 ? -2.155 -7.530 8.331 1.00 92.56 81 TRP A O 1
ATOM 639 N N . ASP A 1 82 ? -0.525 -5.994 8.600 1.00 90.56 82 ASP A N 1
ATOM 640 C CA . ASP A 1 82 ? -0.707 -5.329 7.309 1.00 90.56 82 ASP A CA 1
ATOM 641 C C . ASP A 1 82 ? -0.343 -6.239 6.122 1.00 90.56 82 ASP A C 1
ATOM 643 O O . ASP A 1 82 ? -1.027 -6.221 5.098 1.00 90.56 82 ASP A O 1
ATOM 647 N N . GLU A 1 83 ? 0.696 -7.066 6.259 1.00 91.12 83 GLU A N 1
ATOM 648 C CA . GLU A 1 83 ? 1.250 -7.857 5.153 1.00 91.12 83 GLU A CA 1
ATOM 649 C C . GLU A 1 83 ? 0.808 -9.322 5.146 1.00 91.12 83 GLU A C 1
ATOM 651 O O . GLU A 1 83 ? 0.925 -9.981 4.119 1.00 91.12 83 GLU A O 1
ATOM 656 N N . GLN A 1 84 ? 0.308 -9.875 6.255 1.00 91.75 84 GLN A N 1
ATOM 657 C CA . GLN A 1 84 ? -0.076 -11.294 6.304 1.00 91.75 84 GLN A CA 1
ATOM 658 C C . GLN A 1 84 ? -1.547 -11.474 6.651 1.00 91.75 84 GLN A C 1
ATOM 660 O O . GLN A 1 84 ? -2.265 -12.158 5.924 1.00 91.75 84 GLN A O 1
ATOM 665 N N . ILE A 1 85 ? -2.016 -10.853 7.736 1.00 92.94 85 ILE A N 1
ATOM 666 C CA . ILE A 1 85 ? -3.398 -11.029 8.207 1.00 92.94 85 ILE A CA 1
ATOM 667 C C . ILE A 1 85 ? -4.381 -10.389 7.227 1.00 92.94 85 ILE A C 1
ATOM 669 O O . ILE A 1 85 ? -5.321 -11.052 6.788 1.00 92.94 85 ILE A O 1
ATOM 673 N N . MET A 1 86 ? -4.139 -9.134 6.842 1.00 91.44 86 MET A N 1
ATOM 674 C CA . MET A 1 86 ? -4.976 -8.421 5.875 1.00 91.44 86 MET A CA 1
ATOM 675 C C . MET A 1 86 ? -4.986 -9.125 4.513 1.00 91.44 86 MET A C 1
ATOM 677 O O . MET A 1 86 ? -6.058 -9.366 3.963 1.00 91.44 86 MET A O 1
ATOM 681 N N . LEU A 1 87 ? -3.819 -9.530 3.995 1.00 88.88 87 LEU A N 1
ATOM 682 C CA . LEU A 1 87 ? -3.740 -10.239 2.711 1.00 88.88 87 LEU A CA 1
ATOM 683 C C . LEU A 1 87 ? -4.441 -11.603 2.746 1.00 88.88 87 LEU A C 1
ATOM 685 O O . LEU A 1 87 ? -5.126 -11.964 1.791 1.00 88.88 87 LEU A O 1
ATOM 689 N N . ALA A 1 88 ? -4.311 -12.361 3.838 1.00 89.75 88 ALA A N 1
ATOM 690 C CA . ALA A 1 88 ? -4.999 -13.641 3.982 1.00 89.75 88 ALA A CA 1
ATOM 691 C C . ALA A 1 88 ? -6.524 -13.467 4.059 1.00 89.75 88 ALA A C 1
ATOM 693 O O . ALA A 1 88 ? -7.252 -14.223 3.416 1.00 89.75 88 ALA A O 1
ATOM 694 N N . ALA A 1 89 ? -7.003 -12.460 4.796 1.00 90.75 89 ALA A N 1
ATOM 695 C CA . ALA A 1 89 ? -8.426 -12.138 4.887 1.00 90.75 89 ALA A CA 1
ATOM 696 C C . ALA A 1 89 ? -8.997 -11.686 3.532 1.00 90.75 89 ALA A C 1
ATOM 698 O O . ALA A 1 89 ? -10.105 -12.083 3.166 1.00 90.75 89 ALA A O 1
ATOM 699 N N . GLU A 1 90 ? -8.236 -10.908 2.757 1.00 91.31 90 GLU A N 1
ATOM 700 C CA . GLU A 1 90 ? -8.615 -10.512 1.397 1.00 91.31 90 GLU A CA 1
ATOM 701 C C . GLU A 1 90 ? -8.696 -11.733 0.469 1.00 91.31 90 GLU A C 1
ATOM 703 O O . GLU A 1 90 ? -9.709 -11.945 -0.198 1.00 91.31 90 GLU A O 1
ATOM 708 N N . ALA A 1 91 ? -7.671 -12.591 0.474 1.00 90.00 91 ALA A N 1
ATOM 709 C CA . ALA A 1 91 ? -7.626 -13.797 -0.354 1.00 90.00 91 ALA A CA 1
ATOM 710 C C . ALA A 1 91 ? -8.731 -14.811 0.000 1.00 90.00 91 ALA A C 1
ATOM 712 O O . ALA A 1 91 ? -9.224 -15.526 -0.875 1.00 90.00 91 ALA A O 1
ATOM 713 N N . ALA A 1 92 ? -9.133 -14.868 1.273 1.00 91.44 92 ALA A N 1
ATOM 714 C CA . ALA A 1 92 ? -10.258 -15.672 1.745 1.00 91.44 92 ALA A CA 1
ATOM 715 C C . ALA A 1 92 ? -11.631 -15.047 1.423 1.00 91.44 92 ALA A C 1
ATOM 717 O O . ALA A 1 92 ? -12.655 -15.721 1.557 1.00 91.44 92 ALA A O 1
ATOM 718 N N . GLY A 1 93 ? -11.667 -13.785 0.980 1.00 89.69 93 GLY A N 1
ATOM 719 C CA . GLY A 1 93 ? -12.893 -13.032 0.716 1.00 89.69 93 GLY A CA 1
ATOM 720 C C . GLY A 1 93 ? -13.629 -12.575 1.980 1.00 89.69 93 GLY A C 1
ATOM 721 O O . GLY A 1 93 ? -14.820 -12.275 1.910 1.00 89.69 93 GLY A O 1
ATOM 722 N N . GLU A 1 94 ? -12.949 -12.546 3.131 1.00 91.25 94 GLU A N 1
ATOM 723 C CA . GLU A 1 94 ? -13.499 -12.070 4.409 1.00 91.25 94 GLU A CA 1
ATOM 724 C C . GLU A 1 94 ? -13.587 -10.539 4.459 1.00 91.25 94 GLU A C 1
ATOM 726 O O . GLU A 1 94 ? -14.500 -9.984 5.074 1.00 91.25 94 GLU A O 1
ATOM 731 N N . ILE A 1 95 ? -12.678 -9.858 3.758 1.00 92.00 95 ILE A N 1
ATOM 732 C CA . ILE A 1 95 ? -12.697 -8.409 3.540 1.00 92.00 95 ILE A CA 1
ATOM 733 C C . ILE A 1 95 ? -12.782 -8.088 2.042 1.00 92.00 95 ILE A C 1
ATOM 735 O O . ILE A 1 95 ? -12.370 -8.906 1.214 1.00 92.00 95 ILE A O 1
ATOM 739 N N . PRO A 1 96 ? -13.329 -6.916 1.662 1.00 84.44 96 PRO A N 1
ATOM 740 C CA . PRO A 1 96 ? -13.276 -6.460 0.277 1.00 84.44 96 PRO A CA 1
ATOM 741 C C . PRO A 1 96 ? -11.826 -6.337 -0.195 1.00 84.44 96 PRO A C 1
ATOM 743 O O . PRO A 1 96 ? -10.959 -5.921 0.571 1.00 84.44 96 PRO A O 1
ATOM 746 N N . ALA A 1 97 ? -11.591 -6.624 -1.476 1.00 84.94 97 ALA A N 1
ATOM 747 C CA . ALA A 1 97 ? -10.314 -6.314 -2.100 1.00 84.94 97 ALA A CA 1
ATOM 748 C C . ALA A 1 97 ? -10.030 -4.817 -1.991 1.00 84.94 97 ALA A C 1
ATOM 750 O O . ALA A 1 97 ? -10.933 -3.993 -2.209 1.00 84.94 97 ALA A O 1
ATOM 751 N N . ARG A 1 98 ? -8.780 -4.469 -1.676 1.00 80.12 98 ARG A N 1
ATOM 752 C CA . ARG A 1 98 ? -8.362 -3.070 -1.670 1.00 80.12 98 ARG A CA 1
ATOM 753 C C . ARG A 1 98 ? -8.704 -2.436 -3.026 1.00 80.12 98 ARG A C 1
ATOM 755 O O . ARG A 1 98 ? -8.337 -2.992 -4.064 1.00 80.12 98 ARG A O 1
ATOM 762 N N . PRO A 1 99 ? -9.407 -1.288 -3.053 1.00 72.94 99 PRO A N 1
ATOM 763 C CA . PRO A 1 99 ? -9.685 -0.601 -4.302 1.00 72.94 99 PRO A CA 1
ATOM 764 C C . PRO A 1 99 ? -8.356 -0.221 -4.958 1.00 72.94 99 PRO A C 1
ATOM 766 O O . PRO A 1 99 ? -7.581 0.561 -4.413 1.00 72.94 99 PRO A O 1
ATOM 769 N N . VAL A 1 100 ? -8.089 -0.812 -6.119 1.00 74.06 100 VAL A N 1
ATOM 770 C CA . VAL A 1 100 ? -6.957 -0.438 -6.964 1.00 74.06 100 VAL A CA 1
ATOM 771 C C . VAL A 1 100 ? -7.429 0.728 -7.814 1.00 74.06 100 VAL A C 1
ATOM 773 O O . VAL A 1 100 ? -8.306 0.562 -8.668 1.00 74.06 100 VAL A O 1
ATOM 776 N N . GLU A 1 101 ? -6.896 1.919 -7.554 1.00 75.00 101 GLU A N 1
ATOM 777 C CA . GLU A 1 101 ? -7.149 3.053 -8.434 1.00 75.00 101 GLU A CA 1
ATOM 778 C C . GLU A 1 101 ? -6.633 2.715 -9.840 1.00 75.00 101 GLU A C 1
ATOM 780 O O . GLU A 1 101 ? -5.531 2.171 -9.984 1.00 75.00 101 GLU A O 1
ATOM 785 N N . PRO A 1 102 ? -7.422 2.972 -10.896 1.00 73.00 102 PRO A N 1
ATOM 786 C CA . PRO A 1 102 ? -6.930 2.781 -12.245 1.00 73.00 102 PRO A CA 1
ATOM 787 C C . PRO A 1 102 ? -5.747 3.723 -12.465 1.00 73.00 102 PRO A C 1
ATOM 789 O O . PRO A 1 102 ? -5.873 4.931 -12.272 1.00 73.00 102 PRO A O 1
ATOM 792 N N . LEU A 1 103 ? -4.620 3.160 -12.904 1.00 77.25 103 LEU A N 1
ATOM 793 C CA . LEU A 1 103 ? -3.443 3.935 -13.287 1.00 77.25 103 LEU A CA 1
ATOM 794 C C . LEU A 1 103 ? -3.851 5.025 -14.285 1.00 77.25 103 LEU A C 1
ATOM 796 O O . LEU A 1 103 ? -4.582 4.755 -15.247 1.00 77.25 103 LEU A O 1
ATOM 800 N N . THR A 1 104 ? -3.366 6.244 -14.086 1.00 76.81 104 THR A N 1
ATOM 801 C CA . THR A 1 104 ? -3.496 7.321 -15.069 1.00 76.81 104 THR A CA 1
ATOM 802 C C . THR A 1 104 ? -2.844 6.910 -16.396 1.00 76.81 104 THR A C 1
ATOM 804 O O . THR A 1 104 ? -1.969 6.044 -16.412 1.00 76.81 104 THR A O 1
ATOM 807 N N . PRO A 1 105 ? -3.199 7.528 -17.539 1.00 72.69 105 PRO A N 1
ATOM 808 C CA . PRO A 1 105 ? -2.554 7.210 -18.817 1.00 72.69 105 PRO A CA 1
ATOM 809 C C . PRO A 1 105 ? -1.021 7.320 -18.781 1.00 72.69 105 PRO A C 1
ATOM 811 O O . PRO A 1 105 ? -0.334 6.529 -19.421 1.00 72.69 105 PRO A O 1
ATOM 814 N N . ALA A 1 106 ? -0.487 8.265 -18.001 1.00 72.00 106 ALA A N 1
ATOM 815 C CA . ALA A 1 106 ? 0.950 8.421 -17.807 1.00 72.00 106 ALA A CA 1
ATOM 816 C C . ALA A 1 106 ? 1.552 7.245 -17.022 1.00 72.00 106 ALA A C 1
ATOM 818 O O . ALA A 1 106 ? 2.535 6.660 -17.462 1.00 72.00 106 ALA A O 1
ATOM 819 N N . GLU A 1 107 ? 0.924 6.839 -15.917 1.00 71.88 107 GLU A N 1
ATOM 820 C CA . GLU A 1 107 ? 1.367 5.682 -15.128 1.00 71.88 107 GLU A CA 1
ATOM 821 C C . GLU A 1 107 ? 1.215 4.363 -15.899 1.00 71.88 107 GLU A C 1
ATOM 823 O O . GLU A 1 107 ? 2.031 3.457 -15.748 1.00 71.88 107 GLU A O 1
ATOM 828 N N . GLN A 1 108 ? 0.202 4.244 -16.762 1.00 72.44 108 GLN A N 1
ATOM 829 C CA . GLN A 1 108 ? 0.060 3.100 -17.666 1.00 72.44 108 GLN A CA 1
ATOM 830 C C . GLN A 1 108 ? 1.209 3.045 -18.675 1.00 72.44 108 GLN A C 1
ATOM 832 O O . GLN A 1 108 ? 1.790 1.978 -18.872 1.00 72.44 108 GLN A O 1
ATOM 837 N N . ALA A 1 109 ? 1.551 4.182 -19.290 1.00 72.75 109 ALA A N 1
ATOM 838 C CA . ALA A 1 109 ? 2.671 4.278 -20.220 1.00 72.75 109 ALA A CA 1
ATOM 839 C C . ALA A 1 109 ? 4.003 3.962 -19.526 1.00 72.75 109 ALA A C 1
ATOM 841 O O . ALA A 1 109 ? 4.808 3.198 -20.056 1.00 72.75 109 ALA A O 1
ATOM 842 N N . GLU A 1 110 ? 4.211 4.478 -18.314 1.00 76.00 110 GLU A N 1
ATOM 843 C CA . GLU A 1 110 ? 5.396 4.192 -17.506 1.00 76.00 110 GLU A CA 1
ATOM 844 C C . GLU A 1 110 ? 5.482 2.713 -17.121 1.00 76.00 110 GLU A C 1
ATOM 846 O O . GLU A 1 110 ? 6.526 2.088 -17.302 1.00 76.00 110 GLU A O 1
ATOM 851 N N . ASN A 1 111 ? 4.383 2.108 -16.667 1.00 76.12 111 ASN A N 1
ATOM 852 C CA . ASN A 1 111 ? 4.348 0.690 -16.319 1.00 76.12 111 ASN A CA 1
ATOM 853 C C . ASN A 1 111 ? 4.590 -0.205 -17.550 1.00 76.12 111 ASN A C 1
ATOM 855 O O . ASN A 1 111 ? 5.352 -1.175 -17.485 1.00 76.12 111 ASN A O 1
ATOM 859 N N . ALA A 1 112 ? 4.012 0.146 -18.702 1.00 77.56 112 ALA A N 1
ATOM 860 C CA . ALA A 1 112 ? 4.260 -0.550 -19.960 1.00 77.56 112 ALA A CA 1
ATOM 861 C C . ALA A 1 112 ? 5.733 -0.439 -20.392 1.00 77.56 112 ALA A C 1
ATOM 863 O O . ALA A 1 112 ? 6.351 -1.457 -20.714 1.00 77.56 112 ALA A O 1
ATOM 864 N N . ALA A 1 113 ? 6.314 0.763 -20.329 1.00 77.38 113 ALA A N 1
ATOM 865 C CA . ALA A 1 113 ? 7.721 1.008 -20.640 1.00 77.38 113 ALA A CA 1
ATOM 866 C C . ALA A 1 113 ? 8.654 0.242 -19.691 1.00 77.38 113 ALA A C 1
ATOM 868 O O . ALA A 1 113 ? 9.590 -0.419 -20.141 1.00 77.38 113 ALA A O 1
ATOM 869 N N . ARG A 1 114 ? 8.354 0.237 -18.389 1.00 80.19 114 ARG A N 1
ATOM 870 C CA . ARG A 1 114 ? 9.098 -0.523 -17.378 1.00 80.19 114 ARG A CA 1
ATOM 871 C C . ARG A 1 114 ? 9.028 -2.028 -17.630 1.00 80.19 114 ARG A C 1
ATOM 873 O O . ARG A 1 114 ? 10.046 -2.715 -17.590 1.00 80.19 114 ARG A O 1
ATOM 880 N N . SER A 1 115 ? 7.838 -2.540 -17.936 1.00 80.94 115 SER A N 1
ATOM 881 C CA . SER A 1 115 ? 7.619 -3.952 -18.268 1.00 80.94 115 SER A CA 1
ATOM 882 C C . SER A 1 115 ? 8.373 -4.366 -19.534 1.00 80.94 115 SER A C 1
ATOM 884 O O . SER A 1 115 ? 8.914 -5.472 -19.607 1.00 80.94 115 SER A O 1
ATOM 886 N N . GLN A 1 116 ? 8.435 -3.482 -20.532 1.00 84.12 116 GLN A N 1
ATOM 887 C CA . GLN A 1 116 ? 9.234 -3.694 -21.734 1.00 84.12 116 GLN A CA 1
ATOM 888 C C . GLN A 1 116 ? 10.735 -3.687 -21.418 1.00 84.12 116 GLN A C 1
ATOM 890 O O . GLN A 1 116 ? 11.429 -4.621 -21.815 1.00 84.12 116 GLN A O 1
ATOM 895 N N . ALA A 1 117 ? 11.221 -2.702 -20.662 1.00 82.56 117 ALA A N 1
ATOM 896 C CA . ALA A 1 117 ? 12.620 -2.614 -20.247 1.00 82.56 117 ALA A CA 1
ATOM 897 C C . ALA A 1 117 ? 13.069 -3.865 -19.473 1.00 82.56 117 ALA A C 1
ATOM 899 O O . ALA A 1 117 ? 14.143 -4.402 -19.728 1.00 82.56 117 ALA A O 1
ATOM 900 N N . MET A 1 118 ? 12.219 -4.385 -18.583 1.00 82.56 118 MET A N 1
ATOM 901 C CA . MET A 1 118 ? 12.488 -5.624 -17.848 1.00 82.56 118 MET A CA 1
ATOM 902 C C . MET A 1 118 ? 12.590 -6.841 -18.779 1.00 82.56 118 MET A C 1
ATOM 904 O O . MET A 1 118 ? 13.469 -7.686 -18.617 1.00 82.56 118 MET A O 1
ATOM 908 N N . ARG A 1 119 ? 11.737 -6.915 -19.807 1.00 84.88 119 ARG A N 1
ATOM 909 C CA . ARG A 1 119 ? 11.815 -7.970 -20.826 1.00 84.88 119 ARG A CA 1
ATOM 910 C C . ARG A 1 119 ? 13.105 -7.881 -21.643 1.00 84.88 119 ARG A C 1
ATOM 912 O O . ARG A 1 119 ? 13.703 -8.916 -21.923 1.00 84.88 119 ARG A O 1
ATOM 919 N N . GLU A 1 120 ? 13.522 -6.675 -22.024 1.00 84.44 120 GLU A N 1
ATOM 920 C CA . GLU A 1 120 ? 14.783 -6.438 -22.739 1.00 84.44 120 GLU A CA 1
ATOM 921 C C . GLU A 1 120 ? 15.993 -6.816 -21.880 1.00 84.44 120 GLU A C 1
ATOM 923 O O . GLU A 1 120 ? 16.892 -7.496 -22.373 1.00 84.44 120 GLU A O 1
ATOM 928 N N . TYR A 1 121 ? 15.977 -6.463 -20.591 1.00 83.31 121 TYR A N 1
ATOM 929 C CA . TYR A 1 121 ? 17.013 -6.865 -19.642 1.00 83.31 121 TYR A CA 1
ATOM 930 C C . TYR A 1 121 ? 17.174 -8.387 -19.626 1.00 83.31 121 TYR A C 1
ATOM 932 O O . TYR A 1 121 ? 18.258 -8.899 -19.874 1.00 83.31 121 TYR A O 1
ATOM 940 N N . TRP A 1 122 ? 16.087 -9.139 -19.445 1.00 80.75 122 TRP A N 1
ATOM 941 C CA . TRP A 1 122 ? 16.167 -10.600 -19.427 1.00 80.75 122 TRP A CA 1
ATOM 942 C C . TRP A 1 122 ? 16.611 -11.209 -20.759 1.00 80.75 122 TRP A C 1
ATOM 944 O O . TRP A 1 122 ? 17.270 -12.245 -20.762 1.00 80.75 122 TRP A O 1
ATOM 954 N N . GLN A 1 123 ? 16.291 -10.592 -21.898 1.00 84.12 123 GLN A N 1
ATOM 955 C CA . GLN A 1 123 ? 16.828 -11.033 -23.191 1.00 84.12 123 GLN A CA 1
ATOM 956 C C . GLN A 1 123 ? 18.337 -10.793 -23.307 1.00 84.12 123 GLN A C 1
ATOM 958 O O . GLN A 1 123 ? 19.028 -11.584 -23.949 1.00 84.12 123 GLN A O 1
ATOM 963 N N . GLN A 1 124 ? 18.830 -9.707 -22.712 1.00 81.56 124 GLN A N 1
ATOM 964 C CA . GLN A 1 124 ? 20.241 -9.337 -22.718 1.00 81.56 124 GLN A CA 1
ATOM 965 C C . GLN A 1 124 ? 21.068 -10.133 -21.699 1.00 81.56 124 GLN A C 1
ATOM 967 O O . GLN A 1 124 ? 22.234 -10.408 -21.972 1.00 81.56 124 GLN A O 1
ATOM 972 N N . TYR A 1 125 ? 20.451 -10.537 -20.587 1.00 77.56 125 TYR A N 1
ATOM 973 C CA . TYR A 1 125 ? 21.059 -11.288 -19.486 1.00 77.56 125 TYR A CA 1
ATOM 974 C C . TYR A 1 125 ? 20.293 -12.602 -19.224 1.00 77.56 125 TYR A C 1
ATOM 976 O O . TYR A 1 125 ? 19.642 -12.768 -18.187 1.00 77.56 125 TYR A O 1
ATOM 984 N N . PRO A 1 126 ? 20.288 -13.550 -20.181 1.00 72.31 126 PRO A N 1
ATOM 985 C CA . PRO A 1 126 ? 19.551 -14.806 -20.045 1.00 72.31 126 PRO A CA 1
ATOM 986 C C . PRO A 1 126 ? 20.079 -15.704 -18.915 1.00 72.31 126 PRO A C 1
ATOM 988 O O . PRO A 1 126 ? 19.324 -16.522 -18.392 1.00 72.31 126 PRO A O 1
ATOM 991 N N . GLU A 1 127 ? 21.348 -15.559 -18.526 1.00 70.06 127 GLU A N 1
ATOM 992 C CA . GLU A 1 127 ? 21.968 -16.244 -17.388 1.00 70.06 127 GLU A CA 1
ATOM 993 C C . GLU A 1 127 ? 21.306 -15.910 -16.043 1.00 70.06 127 GLU A C 1
ATOM 995 O O . GLU A 1 127 ? 21.272 -16.765 -15.155 1.00 70.06 127 GLU A O 1
ATOM 1000 N N . ASP A 1 128 ? 20.702 -14.726 -15.928 1.00 66.38 128 ASP A 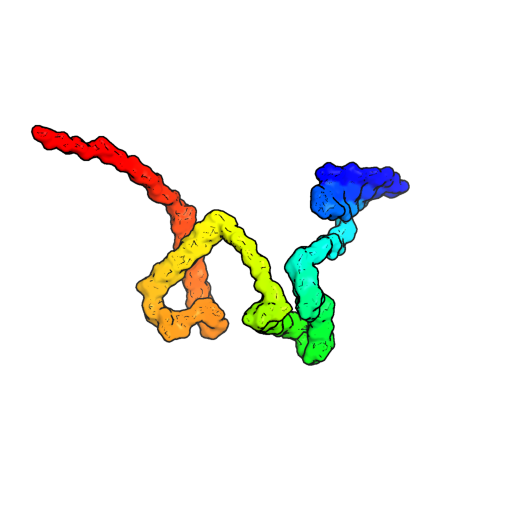N 1
ATOM 1001 C CA . ASP A 1 128 ? 20.071 -14.249 -14.696 1.00 66.38 128 ASP A CA 1
ATOM 1002 C C . ASP A 1 128 ? 18.625 -14.756 -14.548 1.00 66.38 128 ASP A C 1
ATOM 1004 O O . ASP A 1 128 ? 18.096 -14.826 -13.440 1.00 66.38 128 ASP A O 1
ATOM 1008 N N . GLN A 1 129 ? 17.992 -15.228 -15.632 1.00 59.59 129 GLN A N 1
ATOM 1009 C CA . GLN A 1 129 ? 16.607 -15.734 -15.613 1.00 59.59 129 GLN A CA 1
ATOM 1010 C C . GLN A 1 129 ? 16.415 -17.024 -14.788 1.00 59.59 129 GLN A C 1
ATOM 1012 O O . GLN A 1 129 ? 15.281 -17.409 -14.506 1.00 59.59 129 GLN A O 1
ATOM 1017 N N . GLY A 1 130 ? 17.497 -17.734 -14.447 1.00 55.69 130 GLY A N 1
ATOM 1018 C CA . GLY A 1 130 ? 17.440 -19.072 -13.843 1.00 55.69 130 GLY A CA 1
ATOM 1019 C C . GLY A 1 130 ? 17.650 -19.141 -12.328 1.00 55.69 130 GLY A C 1
ATOM 1020 O O . GLY A 1 130 ? 17.484 -20.217 -11.754 1.00 55.69 130 GLY A O 1
ATOM 1021 N N . GLY A 1 131 ? 18.031 -18.041 -11.675 1.00 55.00 131 GLY A N 1
ATOM 1022 C CA . GLY A 1 131 ? 18.370 -18.058 -10.245 1.00 55.00 131 GLY A CA 1
ATOM 1023 C C . GLY A 1 131 ? 18.400 -16.700 -9.550 1.00 55.00 131 GLY A C 1
ATOM 1024 O O . GLY A 1 131 ? 18.537 -16.667 -8.330 1.00 55.00 131 GLY A O 1
ATOM 1025 N N . TRP A 1 132 ? 18.252 -15.604 -10.295 1.00 60.56 132 TRP A N 1
ATOM 1026 C CA . TRP A 1 132 ? 18.150 -14.262 -9.745 1.00 60.56 132 TRP A CA 1
ATOM 1027 C C . TRP A 1 132 ? 16.693 -13.795 -9.841 1.00 60.56 132 TRP A C 1
ATOM 1029 O O . TRP A 1 132 ? 16.149 -13.624 -10.931 1.00 60.56 132 TRP A O 1
ATOM 1039 N N . ASP A 1 133 ? 16.035 -13.644 -8.692 1.00 65.38 133 ASP A N 1
ATOM 1040 C CA . ASP A 1 133 ? 14.676 -13.103 -8.603 1.00 65.38 133 ASP A CA 1
ATOM 1041 C C . ASP A 1 133 ? 14.782 -11.640 -8.167 1.00 65.38 133 ASP A C 1
ATOM 1043 O O . ASP A 1 133 ? 15.144 -11.423 -7.016 1.00 65.38 133 ASP A O 1
ATOM 1047 N N . PRO A 1 134 ? 14.466 -10.630 -9.002 1.00 59.28 134 PRO A N 1
ATOM 1048 C CA . PRO A 1 134 ? 14.590 -9.207 -8.646 1.00 59.28 134 PRO A CA 1
ATOM 1049 C C . PRO A 1 134 ? 13.816 -8.804 -7.377 1.00 59.28 134 PRO A C 1
ATOM 1051 O O . PRO A 1 134 ? 14.128 -7.776 -6.765 1.00 59.28 134 PRO A O 1
ATOM 1054 N N . LEU A 1 135 ? 12.818 -9.600 -6.979 1.00 56.94 135 LEU A N 1
ATOM 1055 C CA . LEU A 1 135 ? 12.016 -9.412 -5.770 1.00 56.94 135 LEU A CA 1
ATOM 1056 C C . LEU A 1 135 ? 12.587 -10.145 -4.546 1.00 56.94 135 LEU A C 1
ATOM 1058 O O . LEU A 1 135 ? 12.110 -9.931 -3.433 1.00 56.94 135 LEU A O 1
ATOM 1062 N N . SER A 1 136 ? 13.617 -10.972 -4.726 1.00 65.75 136 SER A N 1
ATOM 1063 C CA . SER A 1 136 ? 14.316 -11.642 -3.637 1.00 65.75 136 SER A CA 1
ATOM 1064 C C . SER A 1 136 ? 15.217 -10.675 -2.872 1.00 65.75 136 SER A C 1
ATOM 1066 O O . SER A 1 136 ? 15.979 -9.891 -3.448 1.00 65.75 136 SER A O 1
ATOM 1068 N N . ASN A 1 137 ? 15.164 -10.778 -1.545 1.00 58.53 137 ASN A N 1
ATOM 1069 C CA . ASN A 1 137 ? 16.074 -10.082 -0.636 1.00 58.53 137 ASN A CA 1
ATOM 1070 C C . ASN A 1 137 ? 17.468 -10.730 -0.580 1.00 58.53 137 ASN A C 1
ATOM 1072 O O . ASN A 1 137 ? 18.375 -10.144 -0.000 1.00 58.53 137 ASN A O 1
ATOM 1076 N N . ASP A 1 138 ? 17.645 -11.912 -1.181 1.00 64.56 138 ASP A N 1
ATOM 1077 C CA . ASP A 1 138 ? 18.927 -12.629 -1.213 1.00 64.56 138 ASP A CA 1
ATOM 1078 C C . ASP A 1 138 ? 19.838 -12.173 -2.368 1.00 64.56 138 ASP A C 1
ATOM 1080 O O . ASP A 1 138 ? 20.956 -12.671 -2.525 1.00 64.56 138 ASP A O 1
ATOM 1084 N N . ASN A 1 139 ? 19.370 -11.238 -3.196 1.00 68.94 139 ASN A N 1
ATOM 1085 C CA . ASN A 1 139 ? 20.165 -10.679 -4.280 1.00 68.94 139 ASN A CA 1
ATOM 1086 C C . ASN A 1 139 ? 21.283 -9.786 -3.744 1.00 68.94 139 ASN A C 1
ATOM 1088 O O . ASN A 1 139 ? 21.065 -8.965 -2.858 1.00 68.94 139 ASN A O 1
ATOM 1092 N N . ASP A 1 140 ? 22.459 -9.870 -4.362 1.00 76.75 140 ASP A N 1
ATOM 1093 C CA . ASP A 1 140 ? 23.537 -8.921 -4.096 1.00 76.75 140 ASP A CA 1
ATOM 1094 C C . ASP A 1 140 ? 23.125 -7.487 -4.492 1.00 76.75 140 ASP A C 1
ATOM 1096 O O . ASP A 1 140 ? 22.632 -7.247 -5.604 1.00 76.75 140 ASP A O 1
ATOM 1100 N N . ASP A 1 141 ? 23.364 -6.535 -3.584 1.00 76.25 141 ASP A N 1
ATOM 1101 C CA . ASP A 1 141 ? 22.985 -5.123 -3.724 1.00 76.25 141 ASP A CA 1
ATOM 1102 C C . ASP A 1 141 ? 23.531 -4.485 -5.011 1.00 76.25 141 ASP A C 1
ATOM 1104 O O . ASP A 1 141 ? 22.866 -3.639 -5.615 1.00 76.25 141 ASP A O 1
ATOM 1108 N N . ALA A 1 142 ? 24.721 -4.891 -5.476 1.00 75.50 142 ALA A N 1
ATOM 1109 C CA . ALA A 1 142 ? 25.311 -4.335 -6.691 1.00 75.50 142 ALA A CA 1
ATOM 1110 C C . ALA A 1 142 ? 24.574 -4.808 -7.950 1.00 75.50 142 ALA A C 1
ATOM 1112 O O . ALA A 1 142 ?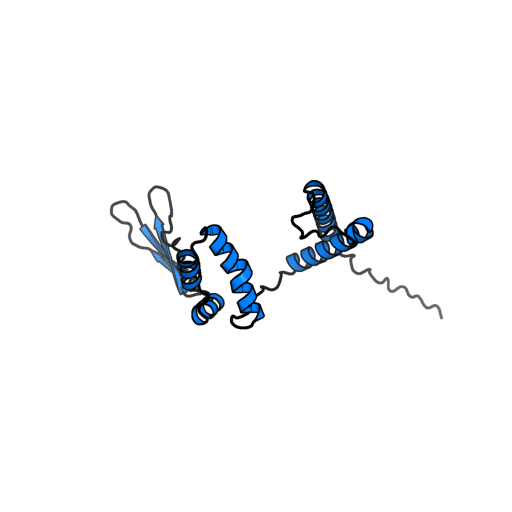 24.408 -4.032 -8.892 1.00 75.50 142 ALA A O 1
ATOM 1113 N N . THR A 1 143 ? 24.092 -6.052 -7.957 1.00 71.62 143 THR A N 1
ATOM 1114 C CA . THR A 1 143 ? 23.310 -6.603 -9.077 1.00 71.62 143 THR A CA 1
ATOM 1115 C C . THR A 1 143 ? 21.922 -5.962 -9.124 1.00 71.62 143 THR A C 1
ATOM 1117 O O . THR A 1 143 ? 21.462 -5.547 -10.187 1.00 71.62 143 THR A O 1
ATOM 1120 N N . LYS A 1 144 ? 21.293 -5.771 -7.957 1.00 75.25 144 LYS A N 1
ATOM 1121 C CA . LYS A 1 144 ? 20.020 -5.048 -7.834 1.00 75.25 144 LYS A CA 1
ATOM 1122 C C . LYS A 1 144 ? 20.131 -3.602 -8.323 1.00 75.25 144 LYS A C 1
ATOM 1124 O O . LYS A 1 144 ? 19.324 -3.168 -9.139 1.00 75.25 144 LYS A O 1
ATOM 1129 N N . ALA A 1 145 ? 21.181 -2.890 -7.914 1.00 81.62 145 ALA A N 1
ATOM 1130 C CA . ALA A 1 145 ? 21.419 -1.521 -8.360 1.00 81.62 145 ALA A CA 1
ATOM 1131 C C . ALA A 1 145 ? 21.653 -1.421 -9.881 1.00 81.62 145 ALA A C 1
ATOM 1133 O O . ALA A 1 145 ? 21.189 -0.470 -10.516 1.00 81.62 145 ALA A O 1
ATOM 1134 N N . GLN A 1 146 ? 22.350 -2.393 -10.482 1.00 79.69 146 GLN A N 1
ATOM 1135 C CA . GLN A 1 146 ? 22.555 -2.447 -11.936 1.00 79.69 146 GLN A CA 1
ATOM 1136 C C . GLN A 1 146 ? 21.242 -2.668 -12.693 1.00 79.69 146 GLN A C 1
ATOM 1138 O O . GLN A 1 146 ? 20.982 -1.967 -13.672 1.00 79.69 146 GLN A O 1
ATOM 1143 N N . PHE A 1 147 ? 20.401 -3.589 -12.219 1.00 81.81 147 PHE A N 1
ATOM 1144 C CA . PHE A 1 147 ? 19.069 -3.814 -12.775 1.00 81.81 147 PHE A CA 1
ATOM 1145 C C . PHE A 1 147 ? 18.189 -2.562 -12.682 1.00 81.81 147 PHE A C 1
ATOM 1147 O O . PHE A 1 147 ? 17.638 -2.121 -13.692 1.00 81.81 147 PHE A O 1
ATOM 1154 N N . ASP A 1 148 ? 18.109 -1.944 -11.500 1.00 83.44 148 ASP A N 1
ATOM 1155 C CA . ASP A 1 148 ? 17.304 -0.739 -11.277 1.00 83.44 148 ASP A CA 1
ATOM 1156 C C . ASP A 1 148 ? 17.765 0.419 -12.172 1.00 83.44 148 ASP A C 1
ATOM 1158 O O . ASP A 1 148 ? 16.942 1.134 -12.752 1.00 83.44 148 ASP A O 1
ATOM 1162 N N . THR A 1 149 ? 19.082 0.565 -12.352 1.00 86.94 149 THR A N 1
ATOM 1163 C CA . THR A 1 149 ? 19.661 1.564 -13.261 1.00 86.94 149 THR A CA 1
ATOM 1164 C C . THR A 1 149 ? 19.249 1.295 -14.707 1.00 86.94 149 THR A C 1
ATOM 1166 O O . THR A 1 149 ? 18.727 2.196 -15.362 1.00 86.94 149 THR A O 1
ATOM 1169 N N . PHE A 1 150 ? 19.408 0.060 -15.196 1.00 85.88 150 PHE A N 1
ATOM 1170 C CA . PHE A 1 150 ? 19.047 -0.301 -16.569 1.00 85.88 150 PHE A CA 1
ATOM 1171 C C . PHE A 1 150 ? 17.562 -0.056 -16.852 1.00 85.88 150 PHE A C 1
ATOM 1173 O O . PHE A 1 150 ? 17.202 0.565 -17.855 1.00 85.88 150 PHE A O 1
ATOM 1180 N N . VAL A 1 151 ? 16.690 -0.526 -15.956 1.00 84.38 151 VAL A N 1
ATOM 1181 C CA . VAL A 1 151 ? 15.240 -0.376 -16.098 1.00 84.38 151 VAL A CA 1
ATOM 1182 C C . VAL A 1 151 ? 14.848 1.100 -16.082 1.00 84.38 151 VAL A C 1
ATOM 1184 O O . VAL A 1 151 ? 14.042 1.514 -16.915 1.00 84.38 151 VAL A O 1
ATOM 1187 N N . SER A 1 152 ? 15.438 1.910 -15.199 1.00 87.12 152 SER A N 1
ATOM 1188 C CA . SER A 1 152 ? 15.192 3.356 -15.140 1.00 87.12 152 SER A CA 1
ATOM 1189 C C . SER A 1 152 ? 15.618 4.067 -16.430 1.00 87.12 152 SER A C 1
ATOM 1191 O O . SER A 1 152 ? 14.813 4.768 -17.049 1.00 87.12 152 SER A O 1
ATOM 1193 N N . GLU A 1 153 ? 16.846 3.827 -16.903 1.00 88.38 153 GLU A N 1
ATOM 1194 C CA . GLU A 1 153 ? 17.370 4.436 -18.131 1.00 88.38 153 GLU A CA 1
ATOM 1195 C C . GLU A 1 153 ? 16.535 4.059 -19.357 1.00 88.38 153 GLU A C 1
ATOM 1197 O O . GLU A 1 153 ? 16.214 4.920 -20.183 1.00 88.38 153 GLU A O 1
ATOM 1202 N N . ARG A 1 154 ? 16.138 2.786 -19.478 1.00 85.00 154 ARG A N 1
ATOM 1203 C CA . ARG A 1 154 ? 15.299 2.338 -20.594 1.00 85.00 154 ARG A CA 1
ATOM 1204 C C . ARG A 1 154 ? 13.871 2.843 -20.512 1.00 85.00 154 ARG A C 1
ATOM 1206 O O . ARG A 1 154 ? 13.336 3.249 -21.541 1.00 85.00 154 ARG A O 1
ATOM 1213 N N . THR A 1 155 ? 13.287 2.907 -19.321 1.00 85.12 155 THR A N 1
ATOM 1214 C CA . THR A 1 155 ? 11.954 3.495 -19.125 1.00 85.12 155 THR A CA 1
ATOM 1215 C C . THR A 1 155 ? 11.951 4.960 -19.561 1.00 85.12 155 THR A C 1
ATOM 1217 O O . THR A 1 155 ? 11.098 5.357 -20.350 1.00 85.12 155 THR A O 1
ATOM 1220 N N . GLN A 1 156 ? 12.951 5.752 -19.155 1.00 86.12 156 GLN A N 1
ATOM 1221 C CA . GLN A 1 156 ? 13.058 7.151 -19.584 1.00 86.12 156 GLN A CA 1
ATOM 1222 C C . GLN A 1 156 ? 13.227 7.295 -21.098 1.00 86.12 156 GLN A C 1
ATOM 1224 O O . GLN A 1 156 ? 12.632 8.190 -21.695 1.00 86.12 156 GLN A O 1
ATOM 1229 N N . GLN A 1 157 ? 14.008 6.422 -21.738 1.00 85.94 157 GLN A N 1
ATOM 1230 C CA . GLN A 1 157 ? 14.189 6.453 -23.191 1.00 85.94 157 GLN A CA 1
ATOM 1231 C C . GLN A 1 157 ? 12.899 6.113 -23.944 1.00 85.94 157 GLN A C 1
ATOM 1233 O O . GLN A 1 157 ? 12.563 6.822 -24.893 1.00 85.94 157 GLN A O 1
ATOM 1238 N N . LEU A 1 158 ? 12.162 5.087 -23.503 1.00 83.00 158 LEU A N 1
ATOM 1239 C CA . LEU A 1 158 ? 10.879 4.683 -24.090 1.00 83.00 158 LEU A CA 1
ATOM 1240 C C . LEU A 1 158 ? 9.793 5.750 -23.893 1.00 83.00 158 LEU A C 1
ATOM 1242 O O . LEU A 1 158 ? 9.011 6.000 -24.801 1.00 83.00 158 LEU A O 1
ATOM 1246 N N . LEU A 1 159 ? 9.783 6.432 -22.745 1.00 82.69 159 LEU A N 1
ATOM 1247 C CA . LEU A 1 159 ? 8.861 7.542 -22.481 1.00 82.69 159 LEU A CA 1
ATOM 1248 C C . LEU A 1 159 ? 9.241 8.837 -23.217 1.00 82.69 159 LEU A C 1
ATOM 1250 O O . LEU A 1 159 ? 8.379 9.669 -23.484 1.00 82.69 159 LEU A O 1
ATOM 1254 N N . SER A 1 160 ? 10.525 9.018 -23.545 1.00 81.56 160 SER A N 1
ATOM 1255 C CA . SER A 1 160 ? 11.026 10.188 -24.284 1.00 81.56 160 SER A CA 1
ATOM 1256 C C . SER A 1 160 ? 10.994 10.003 -25.799 1.00 81.56 160 SER A C 1
ATOM 1258 O O . SER A 1 160 ? 11.272 10.956 -26.531 1.00 81.56 160 SER A O 1
ATOM 1260 N N . THR A 1 161 ? 10.699 8.796 -26.294 1.00 66.12 161 THR A N 1
ATOM 1261 C CA . THR A 1 161 ? 10.530 8.578 -27.729 1.00 66.12 161 THR A CA 1
ATOM 1262 C C . THR A 1 161 ? 9.126 9.045 -28.110 1.00 66.12 161 THR A C 1
ATOM 1264 O O . THR A 1 161 ? 8.156 8.465 -27.624 1.00 66.12 161 THR A O 1
ATOM 1267 N N . PRO A 1 162 ? 8.968 10.094 -28.939 1.00 51.78 162 PRO A N 1
ATOM 1268 C CA . PRO A 1 162 ? 7.650 10.433 -29.456 1.00 51.78 162 PRO A CA 1
ATOM 1269 C C . PRO A 1 162 ? 7.113 9.214 -30.209 1.00 51.78 162 PRO A C 1
ATOM 1271 O O . PRO A 1 162 ? 7.871 8.589 -30.960 1.00 51.78 162 PRO A O 1
ATOM 1274 N N . GLU A 1 163 ? 5.835 8.867 -29.999 1.00 49.12 163 GLU A N 1
ATOM 1275 C CA . GLU A 1 163 ? 5.157 7.878 -30.842 1.00 49.12 163 GLU A CA 1
ATOM 1276 C C . GLU A 1 163 ? 5.506 8.187 -32.304 1.00 49.12 163 GLU A C 1
ATOM 1278 O O . GLU A 1 163 ? 5.511 9.369 -32.680 1.00 49.12 163 GLU A O 1
ATOM 1283 N N . PRO A 1 164 ? 5.843 7.181 -33.134 1.00 43.56 164 PRO A N 1
ATOM 1284 C CA . PRO A 1 164 ? 5.978 7.434 -34.553 1.00 43.56 164 PRO A CA 1
ATOM 1285 C C . PRO A 1 164 ? 4.672 8.091 -34.990 1.00 43.56 164 PRO A C 1
ATOM 1287 O O . PRO A 1 164 ? 3.605 7.486 -34.861 1.00 43.56 164 PRO A O 1
ATOM 1290 N N . SER A 1 165 ? 4.766 9.348 -35.445 1.00 41.09 165 SER A N 1
ATOM 1291 C CA . SER A 1 165 ? 3.671 10.020 -36.141 1.00 41.09 165 SER A CA 1
ATOM 1292 C C . SER A 1 165 ? 3.074 8.981 -37.076 1.00 41.09 165 SER A C 1
ATOM 1294 O O . SER A 1 165 ? 3.873 8.334 -37.768 1.00 41.09 165 SER A O 1
ATOM 1296 N N . PRO A 1 166 ? 1.745 8.757 -37.073 1.00 40.72 166 PRO A N 1
ATOM 1297 C CA . PRO A 1 166 ? 1.151 7.846 -38.032 1.00 40.72 166 PRO A CA 1
ATOM 1298 C C . PRO A 1 166 ? 1.700 8.288 -39.376 1.00 40.72 166 PRO A C 1
ATOM 1300 O O . PRO A 1 166 ? 1.552 9.459 -39.737 1.00 40.72 166 PRO A O 1
ATOM 1303 N N . ALA A 1 167 ? 2.483 7.405 -39.999 1.00 44.78 167 ALA A N 1
ATOM 1304 C CA . ALA A 1 167 ? 3.068 7.684 -41.287 1.00 44.78 167 ALA A CA 1
ATOM 1305 C C . ALA A 1 167 ? 1.909 8.182 -42.138 1.00 44.78 167 ALA A C 1
ATOM 1307 O O . ALA A 1 167 ? 0.869 7.516 -42.207 1.00 44.78 167 ALA A O 1
ATOM 1308 N N . GLU A 1 168 ? 2.060 9.390 -42.676 1.00 43.25 168 GLU A N 1
ATOM 1309 C CA . GLU A 1 168 ? 1.314 9.798 -43.846 1.00 43.25 168 GLU A CA 1
ATOM 1310 C C . GLU A 1 168 ? 1.449 8.606 -44.791 1.00 43.25 168 GLU A C 1
ATOM 1312 O O . GLU A 1 168 ? 2.541 8.270 -45.252 1.00 43.25 168 GLU A O 1
ATOM 1317 N N . TYR A 1 169 ? 0.369 7.834 -44.912 1.00 44.09 169 TYR A N 1
ATOM 1318 C CA . TYR A 1 169 ? 0.232 6.905 -46.008 1.00 44.09 169 TYR A CA 1
ATOM 1319 C C . TYR A 1 169 ? 0.207 7.833 -47.212 1.00 44.09 169 TYR A C 1
ATOM 1321 O O . TYR A 1 169 ? -0.833 8.419 -47.505 1.00 44.09 169 TYR A O 1
ATOM 1329 N N . ASP A 1 170 ? 1.382 8.057 -47.803 1.00 42.78 170 ASP A N 1
ATOM 1330 C CA . ASP A 1 170 ? 1.506 8.643 -49.124 1.00 42.78 170 ASP A CA 1
ATOM 1331 C C . ASP A 1 170 ? 0.619 7.790 -50.029 1.00 42.78 170 ASP A C 1
ATOM 1333 O O . ASP A 1 170 ? 0.900 6.625 -50.326 1.00 42.78 170 ASP A O 1
ATOM 1337 N N . ASP A 1 171 ? -0.523 8.377 -50.367 1.00 47.28 171 ASP A N 1
ATOM 1338 C CA . ASP A 1 171 ? -1.591 7.857 -51.211 1.00 47.28 171 ASP A CA 1
ATOM 1339 C C . ASP A 1 171 ? -1.156 7.926 -52.687 1.00 47.28 171 ASP A C 1
ATOM 1341 O O . ASP A 1 171 ? -1.897 8.373 -53.554 1.00 47.28 171 ASP A O 1
ATOM 1345 N N . ASP A 1 172 ? 0.078 7.502 -52.970 1.00 45.88 172 ASP A N 1
ATOM 1346 C CA . ASP A 1 172 ? 0.645 7.398 -54.314 1.00 45.88 172 ASP A CA 1
ATOM 1347 C C . ASP A 1 172 ? 0.764 5.914 -54.690 1.00 45.88 172 ASP A C 1
ATOM 1349 O O . ASP A 1 172 ? 1.829 5.386 -55.017 1.00 45.88 172 ASP A O 1
ATOM 1353 N N . PHE A 1 173 ? -0.366 5.205 -54.639 1.00 40.50 173 PHE A N 1
ATOM 1354 C CA . PHE A 1 173 ? -0.530 3.972 -55.404 1.00 40.50 173 PHE A CA 1
ATOM 1355 C C . PHE A 1 173 ? -1.063 4.341 -56.793 1.00 40.50 173 PHE A C 1
ATOM 1357 O O . PHE A 1 173 ? -2.232 4.128 -57.118 1.00 40.50 173 PHE A O 1
ATOM 1364 N N . ASP A 1 174 ? -0.182 4.934 -57.599 1.00 47.81 174 ASP A N 1
ATOM 1365 C CA . ASP A 1 174 ? -0.392 5.176 -59.026 1.00 47.81 174 ASP A CA 1
ATOM 1366 C C . ASP A 1 174 ? -0.504 3.806 -59.727 1.00 47.81 174 ASP A C 1
ATOM 1368 O O . ASP A 1 174 ? 0.484 3.133 -60.031 1.00 47.81 174 ASP A O 1
ATOM 1372 N N . MET A 1 175 ? -1.739 3.328 -59.905 1.00 41.97 175 MET A N 1
ATOM 1373 C CA . MET A 1 175 ? -2.042 2.215 -60.803 1.00 41.97 175 MET A CA 1
ATOM 1374 C C . MET A 1 175 ? -2.175 2.762 -62.219 1.00 41.97 175 MET A C 1
ATOM 1376 O O . MET A 1 175 ? -3.269 3.133 -62.649 1.00 41.97 175 MET A O 1
ATOM 1380 N N . ASP A 1 176 ? -1.060 2.772 -62.947 1.00 50.47 176 ASP A N 1
ATOM 1381 C CA . ASP A 1 176 ? -1.093 2.893 -64.401 1.00 50.47 176 ASP A CA 1
ATOM 1382 C C . ASP A 1 176 ? -1.854 1.699 -65.012 1.00 50.47 176 ASP A C 1
ATOM 1384 O O . ASP A 1 176 ? -1.609 0.528 -64.696 1.00 50.47 176 ASP A O 1
ATOM 1388 N N . LEU A 1 177 ? -2.813 2.061 -65.866 1.00 45.09 177 LEU A N 1
ATOM 1389 C CA . LEU A 1 177 ? -3.790 1.247 -66.598 1.00 45.09 177 LEU A CA 1
ATOM 1390 C C . LEU A 1 177 ? -3.231 0.711 -67.923 1.00 45.09 177 LEU A C 1
ATOM 1392 O O . LEU A 1 177 ? -2.516 1.467 -68.619 1.00 45.09 177 LEU A O 1
#

=== Feature glossary ===
Key to the feature types in this record:

pLDDT. pLDDT is the predicted lDDT-Cα score: AlphaFold's confidence that the local environment of each residue (all inter-atomic distances within 15 Å) is correctly placed. It is a per-residue number between 0 and 100, with higher meaning more reliable.

Radius of gyration, Cα contacts, bounding box. The geometric summary reports three shape descriptors. Rg (radius of gyration) measures how spread out the Cα atoms are about their centre of mass; compact globular proteins have small Rg, elongated or unfolded ones large. Cα contacts (<8 Å, |i−j|>4) count long-range residue pairs in spatial proximity — high for tightly packed folds, near zero for rods or random coil. The bounding-box extents give the protein's footprint along x, y, z in Å.

Backbone torsions (φ/ψ). Backbone dihed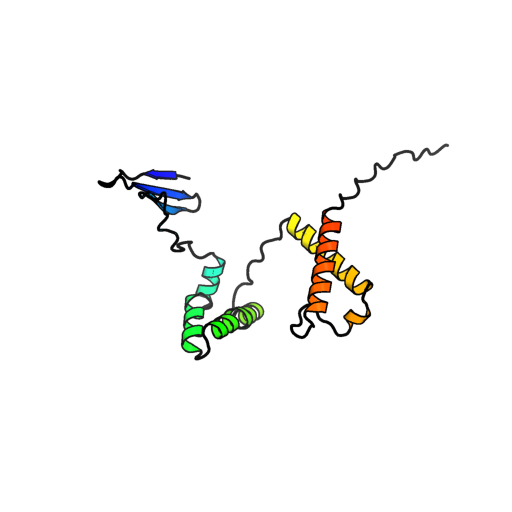ral angles. Every residue except chain termini has a φ (preceding-C → N → Cα → C) and a ψ (N → Cα → C → next-N). They are reported in degrees following the IUPAC sign convention. Secondary structure is essentially a statement about which (φ, ψ) basin each residue occupies.

Contact-map, Ramachandran, and PAE plots. Plot images: a contact map (which residues are close in 3D, as an N×N binary image), a Ramachandran scatter (backbone torsion angles, revealing secondary-structure composition at a glance), and — for AlphaFold structures — a PAE heatmap (pairwise prediction confidence).

Predicted aligned error. Predicted Aligned Error (PAE) is an AlphaFold confidence matrix: entry (i, j) is the expected error in the position of residue j, in ångströms, when the prediction is superimposed on the true structure at residue i. Low PAE within a block of residues means that block is internally rigid and well-predicted; high PAE between two blocks means their relative placement is uncertain even if each block individually is confident.

Secondary structure (3-state, P-SEA). Three-state secondary structure (P-SEA) collapses the eight DSSP classes into helix (a), strand (b), and coil (c). P-SEA assigns these from Cα geometry alone — distances and angles — without requiring backbone oxygens, so it works on any Cα trace.

Solvent-accessible surface area. Solvent-accessible surface area (SASA) is the area in Å² traced out by the centre of a 1.4 Å probe sphere (a water molecule) rolled over the protein's van der Waals surface (Shrake–Rupley / Lee–Richards construction). Buried residues have near-zero SASA; fully exposed residues can exceed 200 Å². The total SASA scales roughly with the number of surface residues.

Foldseek 3Di. The Foldseek 3Di string encodes local tertiary geometry as a 20-letter alphabet — one character per residue — derived from the relative positions of nearby Cα atoms. Unlike the amino-acid sequence, 3Di is a direct function of the 3D structure, so two proteins with the same fold have similar 3Di strings even at low sequence identity.

B-factor. For experimental (PDB) structures, the B-factor (temperature factor) quantifies the positional spread of each atom in the crystal — a combination of thermal vibration and static disorder — in units of Å². High B-factors mark flexible loops or poorly resolved regions; low B-factors mark the rigid, well-ordered core.

mmCIF coordinates. The mmCIF block holds the 3D Cartesian coordinates of each backbone atom (N, Cα, C, O) in ångströms. mmCIF is the PDB's canonical archive format — a tagged-loop text representation of the atomic model.

InterPro / GO / CATH / organism. Functional annotations link the protein to curated databases. InterPro entries identify conserved domains and families by matching the sequence against member-database signatures (Pfam, PROSITE, CDD, …). Gene Ontology (GO) terms describe molecular function, biological process, and cellular component in a controlled vocabulary. CATH places the structure in a hierarchical fold classification (Class/Architecture/Topology/Homologous-superfamily). The organism is the source species.

Rendered structure images. Structure images are PyMOL renders from six orthogonal camera directions. Cartoon representation draws helices as coils and strands as arrows; sticks shows the backbone as bonds; surface shows the solvent-excluded envelope. Rainbow coloring maps sequence position to hue (blue→red, N→C); chain coloring assigns a distinct color per polypeptide.

Sequence. This is the polypeptide sequence — one letter per residue, N-terminus first. Length ranges from a few dozen residues for small domains to over a thousand for large multi-domain proteins.

Secondary structure (8-state, DSSP). The SS8 string is DSSP's per-residue secondary-structure call. α-helix (H) means an i→i+4 H-bond ladder; β-strand (E) means the residue participates in a β-sheet; 3₁₀ (G) and π (I) are tighter and wider helices; T/S are turns/bends; '-' is loop.

Nearest PDB structures. Structural nearest neighbors (via Foldseek easy-search vs the PDB). Reported per hit: target PDB id, E-value, and alignment TM-score. A TM-score above ~0.5 is the conventional threshold for 'same fold'.